Protein AF-A0A7S3RE98-F1 (afdb_monomer_lite)

Foldseek 3Di:
DWDAQPQPRDTHPDPDPVSSVVCLVPPPSNVVVVPCDLVVVLVVLVVVLVVLVVVLVVCVVPPDDPVSNVVSVVVNVVSVVVSVVSVVVVVVVVVVVVVVVVLVPDPVNVVVVVVVVVCVVVVPVPPDDPVVVVVVVPPDDDPPVVVVVVVVVVVVVVVVVVVVVVVVVVVVVVVVVVVVVVVVVVVVVD

Sequence (190 aa):
MAAVCDICGKVLRSASAEAMAAHKRESQSCTRVKTKGASGEVARLEEKLRAVIEAGRRLAAHGGAYDVVEANTKERGEVEAALKAARSSTKAEKARVKELAQQSMSAAGWTSALLQGEENRFAKADEGAVESQLAAATVGLVSSAAFREKREELEAAAGAKREREAEEAAEAAAAQQARKRAKKREREKQ

Organism: Emiliania huxleyi (NCBI:txid2903)

Secondary structure (DSSP, 8-state):
-PEEPTTT-PEES---HHHHHHHHHH-HHHHHHHS--HHHHHHHHHHHHHHHHHHHHHHHHHT--HHHHHHHHHHHHHHHHHHHHHHHHHHHHHHHHHHHHHHHH-HHHHHHHHHHHHHHHHTTS-TT-HHHHHHHH-SS---HHHHHHHHHHHHHHHHHHHHHHHHHHHHHHHHHHHHHHHHHHHHTT-

Radius of gyration: 38.51 Å; chains: 1; bounding box: 76×62×113 Å

Structure (mmCIF, N/CA/C/O backbone):
data_AF-A0A7S3RE98-F1
#
_entry.id   AF-A0A7S3RE98-F1
#
loop_
_atom_site.group_PDB
_atom_site.id
_atom_site.type_symbol
_atom_site.label_atom_id
_atom_site.label_alt_id
_atom_site.label_comp_id
_atom_site.label_asym_id
_atom_site.label_entity_id
_atom_site.label_seq_id
_atom_site.pdbx_PDB_ins_code
_atom_site.Cartn_x
_atom_site.Cartn_y
_atom_site.Cartn_z
_atom_site.occupancy
_atom_site.B_iso_or_equiv
_atom_site.auth_seq_id
_atom_site.auth_comp_id
_atom_site.auth_asym_id
_atom_site.auth_atom_id
_atom_site.pdbx_PDB_model_num
ATOM 1 N N . MET A 1 1 ? -2.542 -39.569 1.001 1.00 60.12 1 MET A N 1
ATOM 2 C CA . MET A 1 1 ? -1.641 -38.594 1.659 1.00 60.12 1 MET A CA 1
ATOM 3 C C . MET A 1 1 ? -2.295 -37.224 1.579 1.00 60.12 1 MET A C 1
ATOM 5 O O . MET A 1 1 ? -2.893 -36.945 0.550 1.00 60.12 1 MET A O 1
ATOM 9 N N . ALA A 1 2 ? -2.269 -36.425 2.646 1.00 68.88 2 ALA A N 1
ATOM 10 C CA . ALA A 1 2 ? -2.790 -35.056 2.626 1.00 68.88 2 ALA A CA 1
ATOM 11 C C . ALA A 1 2 ? -1.724 -34.108 2.053 1.00 68.88 2 ALA A C 1
ATOM 13 O O . ALA A 1 2 ? -0.541 -34.286 2.340 1.00 68.88 2 ALA A O 1
ATOM 14 N N . ALA A 1 3 ? -2.124 -33.132 1.235 1.00 81.50 3 ALA A N 1
ATOM 15 C CA . ALA A 1 3 ? -1.205 -32.141 0.671 1.00 81.50 3 ALA A CA 1
ATOM 16 C C . ALA A 1 3 ? -1.304 -30.829 1.448 1.00 81.50 3 ALA A C 1
ATOM 18 O O . ALA A 1 3 ? -2.402 -30.374 1.762 1.00 81.50 3 ALA A O 1
ATOM 19 N N . VAL A 1 4 ? -0.167 -30.206 1.745 1.00 85.12 4 VAL A N 1
ATOM 20 C CA . VAL A 1 4 ? -0.119 -28.900 2.412 1.00 85.12 4 VAL A CA 1
ATOM 21 C C . VAL A 1 4 ? 0.107 -27.824 1.361 1.00 85.12 4 VAL A C 1
ATOM 23 O O . VAL A 1 4 ? 1.016 -27.935 0.540 1.00 85.12 4 VAL A O 1
ATOM 26 N N . CYS A 1 5 ? -0.723 -26.783 1.370 1.00 83.00 5 CYS A N 1
ATOM 27 C CA . CYS A 1 5 ? -0.500 -25.623 0.522 1.00 83.00 5 CYS A CA 1
ATOM 28 C C . CYS A 1 5 ? 0.750 -24.865 0.991 1.00 83.00 5 CYS A C 1
ATOM 30 O O . CYS A 1 5 ? 0.795 -24.354 2.104 1.00 83.00 5 CYS A O 1
ATOM 32 N N . ASP A 1 6 ? 1.725 -24.732 0.103 1.00 80.38 6 ASP A N 1
ATOM 33 C CA . ASP A 1 6 ? 2.954 -23.943 0.246 1.00 80.38 6 ASP A CA 1
ATOM 34 C C . ASP A 1 6 ? 2.715 -22.438 0.458 1.00 80.38 6 ASP A C 1
ATOM 36 O O . ASP A 1 6 ? 3.566 -21.752 1.013 1.00 80.38 6 ASP A O 1
ATOM 40 N N . ILE A 1 7 ? 1.562 -21.917 0.025 1.00 75.12 7 ILE A N 1
ATOM 41 C CA . ILE A 1 7 ? 1.254 -20.481 0.092 1.00 75.12 7 ILE A CA 1
ATOM 42 C C . ILE A 1 7 ? 0.604 -20.094 1.425 1.00 75.12 7 ILE A C 1
ATOM 44 O O . ILE A 1 7 ? 0.941 -19.060 1.992 1.00 75.12 7 ILE A O 1
ATOM 48 N N . CYS A 1 8 ? -0.356 -20.883 1.915 1.00 80.81 8 CYS A N 1
ATOM 49 C CA . CYS A 1 8 ? -1.124 -20.534 3.119 1.00 80.81 8 CYS A CA 1
ATOM 50 C C . CYS A 1 8 ? -1.053 -21.575 4.245 1.00 80.81 8 CYS A C 1
ATOM 52 O O . CYS A 1 8 ? -1.740 -21.422 5.252 1.00 80.81 8 CYS A O 1
ATOM 54 N N . GLY A 1 9 ? -0.280 -22.650 4.079 1.00 81.81 9 GLY A N 1
ATOM 55 C CA . GLY A 1 9 ? -0.133 -23.718 5.073 1.00 81.81 9 GLY A CA 1
ATOM 56 C C . GLY A 1 9 ? -1.370 -24.605 5.255 1.00 81.81 9 GLY A C 1
ATOM 57 O O . GLY A 1 9 ? -1.364 -25.489 6.109 1.00 81.81 9 GLY A O 1
ATOM 58 N N . LYS A 1 10 ? -2.446 -24.402 4.480 1.00 84.69 10 LYS A N 1
ATOM 59 C CA . LYS A 1 10 ? -3.686 -25.175 4.630 1.00 84.69 10 LYS A CA 1
ATOM 60 C C . LYS A 1 10 ? -3.486 -26.622 4.183 1.00 84.69 10 LYS A C 1
ATOM 62 O O . LYS A 1 10 ? -3.049 -26.876 3.061 1.00 84.69 10 LYS A O 1
ATOM 67 N N . VAL A 1 11 ? -3.864 -27.561 5.047 1.00 86.06 11 VAL A N 1
ATOM 68 C CA . VAL A 1 11 ? -3.882 -28.995 4.736 1.00 86.06 11 VAL A CA 1
ATOM 69 C C . VAL A 1 11 ? -5.141 -29.319 3.933 1.00 86.06 11 VAL A C 1
ATOM 71 O O . VAL A 1 11 ? -6.266 -29.132 4.401 1.00 86.06 11 VAL A O 1
ATOM 74 N N . LEU A 1 12 ? -4.953 -29.787 2.704 1.00 83.88 12 LEU A N 1
ATOM 75 C CA . LEU A 1 12 ? -6.015 -30.210 1.803 1.00 83.88 12 LEU A CA 1
ATOM 76 C C . LEU A 1 12 ? -6.320 -31.693 2.016 1.00 83.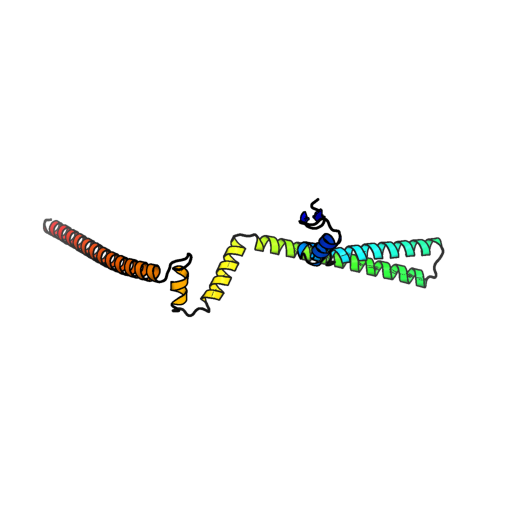88 12 LEU A C 1
ATOM 78 O O . LEU A 1 12 ? -5.418 -32.529 2.108 1.00 83.88 12 LEU A O 1
ATOM 82 N N . ARG A 1 13 ? -7.619 -32.017 2.072 1.00 80.88 13 ARG A N 1
ATOM 83 C CA . ARG A 1 13 ? -8.108 -33.395 2.247 1.00 80.88 13 ARG A CA 1
ATOM 84 C C . ARG A 1 13 ? -7.741 -34.296 1.064 1.00 80.88 13 ARG A C 1
ATOM 86 O O . ARG A 1 13 ? -7.560 -35.493 1.254 1.00 80.88 13 ARG A O 1
ATOM 93 N N . SER A 1 14 ? -7.601 -33.728 -0.133 1.00 79.75 14 SER A N 1
ATOM 94 C CA . SER A 1 14 ? -7.099 -34.409 -1.324 1.00 79.75 14 SER A CA 1
ATOM 95 C C . SER A 1 14 ? -5.717 -33.876 -1.711 1.00 79.75 14 SER A C 1
ATOM 97 O O . SER A 1 14 ? -5.473 -32.671 -1.702 1.00 79.75 14 SER A O 1
ATOM 99 N N . ALA A 1 15 ? -4.811 -34.783 -2.079 1.00 77.81 15 ALA A N 1
ATOM 100 C CA . ALA A 1 15 ? -3.493 -34.444 -2.622 1.00 77.81 15 ALA A CA 1
ATOM 101 C C . ALA A 1 15 ? -3.462 -34.365 -4.156 1.00 77.81 15 ALA A C 1
ATOM 103 O O . ALA A 1 15 ? -2.385 -34.381 -4.749 1.00 77.81 15 ALA A O 1
ATOM 104 N N . SER A 1 16 ? -4.620 -34.292 -4.821 1.00 83.69 16 SER A N 1
ATOM 105 C CA . SER A 1 16 ? -4.637 -34.113 -6.271 1.00 83.69 16 SER A CA 1
ATOM 106 C C . SER A 1 16 ? -4.113 -32.723 -6.645 1.00 83.69 16 SER A C 1
ATOM 108 O O . SER A 1 16 ? -4.422 -31.717 -5.998 1.00 83.69 16 SER A O 1
ATOM 110 N N . ALA A 1 17 ? -3.327 -32.660 -7.722 1.00 80.69 17 ALA A N 1
ATOM 111 C CA . ALA A 1 17 ? -2.810 -31.402 -8.260 1.00 80.69 17 ALA A CA 1
ATOM 112 C C . ALA A 1 17 ? -3.947 -30.418 -8.591 1.00 80.69 17 ALA A C 1
ATOM 114 O O . ALA A 1 17 ? -3.815 -29.211 -8.394 1.00 80.69 17 ALA A O 1
ATOM 115 N N . GLU A 1 18 ? -5.092 -30.944 -9.022 1.00 84.25 18 GLU A N 1
ATOM 116 C CA . GLU A 1 18 ? -6.286 -30.172 -9.350 1.00 84.25 18 GLU A CA 1
ATOM 117 C C . GLU A 1 18 ? -6.943 -29.535 -8.117 1.00 84.25 18 GLU A C 1
ATOM 119 O O . GLU A 1 18 ? -7.311 -28.362 -8.163 1.00 84.25 18 GLU A O 1
ATOM 124 N N . ALA A 1 19 ? -6.991 -30.237 -6.980 1.00 83.44 19 ALA A N 1
ATOM 125 C CA . ALA A 1 19 ? -7.491 -29.674 -5.726 1.00 83.44 19 ALA A CA 1
ATOM 126 C C . ALA A 1 19 ? -6.556 -28.592 -5.161 1.00 83.44 19 ALA A C 1
ATOM 128 O O . ALA A 1 19 ? -7.021 -27.564 -4.666 1.00 83.44 19 ALA A O 1
ATOM 129 N N . MET A 1 20 ? -5.238 -28.777 -5.298 1.00 83.62 20 MET A N 1
ATOM 130 C CA . MET A 1 20 ? -4.240 -27.741 -4.999 1.00 83.62 20 MET A CA 1
ATOM 131 C C . MET A 1 20 ? -4.419 -26.513 -5.903 1.00 83.62 20 MET A C 1
ATOM 133 O O . MET A 1 20 ? -4.374 -25.376 -5.429 1.00 83.62 20 MET A O 1
ATOM 137 N N . ALA A 1 21 ? -4.661 -26.722 -7.198 1.00 80.44 21 ALA A N 1
ATOM 138 C CA . ALA A 1 21 ? -4.880 -25.645 -8.156 1.00 80.44 21 ALA A CA 1
ATOM 139 C C . ALA A 1 21 ? -6.188 -24.881 -7.893 1.00 80.44 21 ALA A C 1
ATOM 141 O O . ALA A 1 21 ? -6.176 -23.649 -7.921 1.00 80.44 21 ALA A O 1
ATOM 142 N N . ALA A 1 22 ? -7.287 -25.581 -7.599 1.00 84.00 22 ALA A N 1
ATOM 143 C CA . ALA A 1 22 ? -8.566 -24.978 -7.220 1.00 84.00 22 ALA A CA 1
ATOM 144 C C . ALA A 1 22 ? -8.427 -24.159 -5.930 1.00 84.00 22 ALA A C 1
ATOM 146 O O . ALA A 1 22 ? -8.728 -22.966 -5.917 1.00 84.00 22 ALA A O 1
ATOM 147 N N . HIS A 1 23 ? -7.811 -24.736 -4.895 1.00 85.38 23 HIS A N 1
ATOM 148 C CA . HIS A 1 23 ? -7.532 -24.030 -3.647 1.00 85.38 23 HIS A CA 1
ATOM 149 C C . HIS A 1 23 ? -6.714 -22.746 -3.860 1.00 85.38 23 HIS A C 1
ATOM 151 O O . HIS A 1 23 ? -7.071 -21.693 -3.329 1.00 85.38 23 HIS A O 1
ATOM 157 N N . LYS A 1 24 ? -5.654 -22.796 -4.681 1.00 80.56 24 LYS A N 1
ATOM 158 C CA . LYS A 1 24 ? -4.838 -21.615 -5.012 1.00 80.56 24 LYS A CA 1
ATOM 159 C C . LYS A 1 24 ? -5.608 -20.542 -5.799 1.00 80.56 24 LYS A C 1
ATOM 161 O O . LYS A 1 24 ? -5.195 -19.383 -5.771 1.00 80.56 24 LYS A O 1
ATOM 166 N N . ARG A 1 25 ? -6.677 -20.905 -6.519 1.00 78.81 25 ARG A N 1
ATOM 167 C CA . ARG A 1 25 ? -7.536 -19.974 -7.280 1.00 78.81 25 ARG A CA 1
ATOM 168 C C . ARG A 1 25 ? -8.689 -19.398 -6.466 1.00 78.81 25 ARG A C 1
ATOM 170 O O . ARG A 1 25 ? -9.109 -18.288 -6.754 1.00 78.81 25 ARG A O 1
ATOM 177 N N . GLU A 1 26 ? -9.201 -20.137 -5.494 1.00 80.44 26 GLU A N 1
ATOM 178 C CA . GLU A 1 26 ? -10.423 -19.771 -4.766 1.00 80.44 26 GLU A CA 1
ATOM 179 C C . GLU A 1 26 ? -10.124 -19.177 -3.386 1.00 80.44 26 GLU A C 1
ATOM 181 O O . GLU A 1 26 ? -10.874 -18.345 -2.878 1.00 80.44 26 GLU A O 1
ATOM 186 N N . SER A 1 27 ? -9.006 -19.565 -2.768 1.00 79.94 27 SER A N 1
ATOM 187 C CA . SER A 1 27 ? -8.635 -19.060 -1.449 1.00 79.94 27 SER A CA 1
ATOM 188 C C . SER A 1 27 ? -8.140 -17.622 -1.538 1.00 79.94 27 SER A C 1
ATOM 190 O O . SER A 1 27 ? -7.085 -17.376 -2.119 1.00 79.94 27 SER A O 1
ATOM 192 N N . GLN A 1 28 ? -8.833 -16.687 -0.883 1.00 68.12 28 GLN A N 1
ATOM 193 C CA . GLN A 1 28 ? -8.422 -15.278 -0.796 1.00 68.12 28 GLN A CA 1
ATOM 194 C C . GLN A 1 28 ? -6.980 -15.101 -0.292 1.00 68.12 28 GLN A C 1
ATOM 196 O O . GLN A 1 28 ? -6.250 -14.238 -0.773 1.00 68.12 28 GLN A O 1
ATOM 201 N N . SER A 1 29 ? -6.531 -15.950 0.637 1.00 69.31 29 SER A N 1
ATOM 202 C CA . SER A 1 29 ? -5.154 -15.926 1.147 1.00 69.31 29 SER A CA 1
ATOM 203 C C . SER A 1 29 ? -4.114 -16.358 0.106 1.00 69.31 29 SER A C 1
ATOM 205 O O . SER A 1 29 ? -2.978 -15.898 0.156 1.00 69.31 29 SER A O 1
ATOM 207 N N . CYS A 1 30 ? -4.491 -17.202 -0.859 1.00 71.81 30 CYS A N 1
ATOM 208 C CA . CYS A 1 30 ? -3.602 -17.677 -1.922 1.00 71.81 30 CYS A CA 1
ATOM 209 C C . CYS A 1 30 ? -3.712 -16.841 -3.202 1.00 71.81 30 CYS A C 1
ATOM 211 O O . CYS A 1 30 ? -2.724 -16.680 -3.919 1.00 71.81 30 CYS A O 1
ATOM 213 N N . THR A 1 31 ? -4.884 -16.270 -3.482 1.00 62.00 31 THR A N 1
ATOM 214 C CA . THR A 1 31 ? -5.105 -15.379 -4.626 1.00 62.00 31 THR A CA 1
ATOM 215 C C . THR A 1 31 ? -4.477 -14.010 -4.413 1.00 62.00 31 THR A C 1
ATOM 217 O O . THR A 1 31 ? -3.935 -13.449 -5.364 1.00 62.00 31 THR A O 1
ATOM 220 N N . ARG A 1 32 ? -4.449 -13.494 -3.176 1.00 51.91 32 ARG A N 1
ATOM 221 C CA . ARG A 1 32 ? -3.826 -12.196 -2.854 1.00 51.91 32 ARG A CA 1
ATOM 222 C C . ARG A 1 32 ? -2.299 -12.204 -2.999 1.00 51.91 32 ARG A C 1
ATOM 224 O O . ARG A 1 32 ? -1.702 -11.171 -3.269 1.00 51.91 32 ARG A O 1
ATOM 231 N N . VAL A 1 33 ? -1.666 -13.378 -2.924 1.00 51.25 33 VAL A N 1
ATOM 232 C CA . VAL A 1 33 ? -0.244 -13.552 -3.287 1.00 51.25 33 VAL A CA 1
ATOM 233 C C . VAL A 1 33 ? -0.043 -13.476 -4.811 1.00 51.25 33 VAL A C 1
ATOM 235 O O . VAL A 1 33 ? 1.023 -13.088 -5.282 1.00 51.25 33 VAL A O 1
ATOM 238 N N . LYS A 1 34 ? -1.084 -13.777 -5.602 1.00 46.06 34 LYS A N 1
ATOM 239 C CA . LYS A 1 34 ? -1.103 -13.632 -7.068 1.00 46.06 34 LYS A CA 1
ATOM 240 C C . LYS A 1 34 ? -1.493 -12.233 -7.548 1.00 46.06 34 LYS A C 1
ATOM 242 O O . LYS A 1 34 ? -1.133 -11.874 -8.671 1.00 46.06 34 LYS A O 1
ATOM 247 N N . THR A 1 35 ? -2.183 -11.429 -6.736 1.00 46.38 35 THR A N 1
ATOM 248 C CA . THR A 1 35 ? -2.339 -10.000 -7.023 1.00 46.38 35 THR A CA 1
ATOM 249 C C . THR A 1 35 ? -0.990 -9.336 -6.796 1.00 46.38 35 THR A C 1
ATOM 251 O O . THR A 1 35 ? -0.615 -9.029 -5.668 1.00 46.38 35 THR A O 1
ATOM 254 N N . LYS A 1 36 ? -0.238 -9.184 -7.887 1.00 48.97 36 LYS A N 1
ATOM 255 C CA . LYS A 1 36 ? 0.965 -8.359 -8.011 1.00 48.97 36 LYS A CA 1
ATOM 256 C C . LYS A 1 36 ? 0.673 -6.946 -7.485 1.00 48.97 36 LYS A C 1
ATOM 258 O O . LYS A 1 36 ? 0.320 -6.069 -8.261 1.00 48.97 36 LYS A O 1
ATOM 263 N N . GLY A 1 37 ? 0.758 -6.737 -6.174 1.00 54.78 37 GLY A N 1
ATOM 264 C CA . GLY A 1 37 ? 0.770 -5.403 -5.578 1.00 54.78 37 GLY A CA 1
ATOM 265 C C . GLY A 1 37 ? 2.070 -4.675 -5.920 1.00 54.78 37 GLY A C 1
ATOM 266 O O . GLY A 1 37 ? 2.909 -5.211 -6.647 1.00 54.78 37 GLY A O 1
ATOM 267 N N . ALA A 1 38 ? 2.271 -3.488 -5.345 1.00 55.22 38 ALA A N 1
ATOM 268 C CA . ALA A 1 38 ? 3.436 -2.624 -5.568 1.00 55.22 38 ALA A CA 1
ATOM 269 C C . ALA A 1 38 ? 4.807 -3.345 -5.456 1.00 55.22 38 ALA A C 1
ATOM 271 O O . ALA A 1 38 ? 5.778 -2.965 -6.106 1.00 55.22 38 ALA A O 1
ATOM 272 N N . SER A 1 39 ? 4.890 -4.467 -4.725 1.00 63.78 39 SER A N 1
ATOM 273 C CA . SER A 1 39 ? 6.075 -5.343 -4.697 1.00 63.78 39 SER A CA 1
ATOM 274 C C . SER A 1 39 ? 6.397 -6.019 -6.039 1.00 63.78 39 SER A C 1
ATOM 276 O O . SER A 1 39 ? 7.567 -6.160 -6.389 1.00 63.78 39 SER A O 1
ATOM 278 N N . GLY A 1 40 ? 5.384 -6.422 -6.808 1.00 76.62 40 GLY A N 1
ATOM 279 C CA . GLY A 1 40 ? 5.547 -6.992 -8.145 1.00 76.62 40 GLY A CA 1
ATOM 280 C C . GLY A 1 40 ? 5.916 -5.942 -9.192 1.00 76.62 40 GLY A C 1
ATOM 281 O O . GLY A 1 40 ? 6.585 -6.265 -10.170 1.00 76.62 40 GLY A O 1
ATOM 282 N N . GLU A 1 41 ? 5.513 -4.689 -8.986 1.00 82.56 41 GLU A N 1
ATOM 283 C CA . GLU A 1 41 ? 5.912 -3.561 -9.829 1.00 82.56 41 GLU A CA 1
ATOM 284 C C . GLU A 1 41 ? 7.384 -3.193 -9.618 1.00 82.56 41 GLU A C 1
ATOM 286 O O . GLU A 1 41 ? 8.127 -3.094 -10.592 1.00 82.56 41 GLU A O 1
ATOM 291 N N . VAL A 1 42 ? 7.843 -3.108 -8.364 1.00 86.62 42 VAL A N 1
ATOM 292 C CA . VAL A 1 42 ? 9.268 -2.892 -8.055 1.00 86.62 42 VAL A CA 1
ATOM 293 C C . VAL A 1 42 ? 10.137 -3.997 -8.662 1.00 86.62 42 VAL A C 1
ATOM 295 O O . VAL A 1 42 ? 11.125 -3.687 -9.321 1.00 86.62 42 VAL A O 1
ATOM 298 N N . ALA A 1 43 ? 9.747 -5.269 -8.522 1.00 85.88 43 ALA A N 1
ATOM 299 C CA . ALA A 1 43 ? 10.493 -6.388 -9.105 1.00 85.88 43 ALA A CA 1
ATOM 300 C C . ALA A 1 43 ? 10.575 -6.313 -10.643 1.00 85.88 43 ALA A C 1
ATOM 302 O O . ALA A 1 43 ? 11.635 -6.544 -11.222 1.00 85.88 43 ALA A O 1
ATOM 303 N N . ARG A 1 44 ? 9.477 -5.929 -11.310 1.00 88.75 44 ARG A N 1
ATOM 304 C CA . ARG A 1 44 ? 9.448 -5.713 -12.767 1.00 88.75 44 ARG A CA 1
ATOM 305 C C . ARG A 1 44 ? 10.345 -4.557 -13.201 1.00 88.75 44 ARG A C 1
ATOM 307 O O . ARG A 1 44 ? 11.043 -4.676 -14.203 1.00 88.75 44 ARG A O 1
ATOM 314 N N . LEU A 1 45 ? 10.333 -3.447 -12.465 1.00 92.25 45 LEU A N 1
ATOM 315 C CA . LEU A 1 45 ? 11.184 -2.291 -12.759 1.00 92.25 45 LEU A CA 1
ATOM 316 C C . LEU A 1 45 ? 12.666 -2.608 -12.518 1.00 92.25 45 LEU A C 1
ATOM 318 O O . LEU A 1 45 ? 13.512 -2.164 -13.286 1.00 92.25 45 LEU A O 1
ATOM 322 N N . GLU A 1 46 ? 12.989 -3.416 -11.508 1.00 92.06 46 GLU A N 1
ATOM 323 C CA . GLU A 1 46 ? 14.353 -3.905 -11.262 1.00 92.06 46 GLU A CA 1
ATOM 324 C C . GLU A 1 46 ? 14.861 -4.832 -12.371 1.00 92.06 46 GLU A C 1
ATOM 326 O O . GLU A 1 46 ? 16.039 -4.780 -12.734 1.00 92.06 46 GLU A O 1
ATOM 331 N N . GLU A 1 47 ? 13.990 -5.684 -12.910 1.00 93.06 47 GLU A N 1
ATOM 332 C CA . GLU A 1 47 ? 14.300 -6.524 -14.068 1.00 93.06 47 GLU A CA 1
ATOM 333 C C . GLU A 1 47 ? 14.487 -5.674 -15.331 1.00 93.06 47 GLU A C 1
ATOM 335 O O . GLU A 1 47 ? 15.489 -5.826 -16.033 1.00 93.06 47 GLU A O 1
ATOM 340 N N . LYS A 1 48 ? 13.595 -4.701 -15.565 1.00 92.81 48 LYS A N 1
ATOM 341 C CA . LYS A 1 48 ? 13.713 -3.755 -16.682 1.00 92.81 48 LYS A CA 1
ATOM 342 C C . LYS A 1 48 ? 15.010 -2.946 -16.598 1.00 92.81 48 LYS A C 1
ATOM 344 O O . LYS A 1 48 ? 15.716 -2.828 -17.594 1.00 92.81 48 LYS A O 1
ATOM 349 N N . LEU A 1 49 ? 15.374 -2.449 -15.415 1.00 95.25 49 LEU A N 1
ATOM 350 C CA . LEU A 1 49 ? 16.620 -1.706 -15.215 1.00 95.25 49 LEU A CA 1
ATOM 351 C C . LEU A 1 49 ? 17.849 -2.567 -15.532 1.00 95.25 49 LEU A C 1
ATOM 353 O O . LEU A 1 49 ? 18.774 -2.098 -16.193 1.00 95.25 49 LEU A O 1
ATOM 357 N N . ARG A 1 50 ? 17.852 -3.836 -15.102 1.00 94.06 50 ARG A N 1
ATOM 358 C CA . ARG A 1 50 ? 18.923 -4.784 -15.443 1.00 94.06 50 ARG A CA 1
ATOM 359 C C . ARG A 1 50 ? 19.052 -4.973 -16.953 1.00 94.06 50 ARG A C 1
ATOM 361 O O . ARG A 1 50 ? 20.167 -4.885 -17.462 1.00 94.06 50 ARG A O 1
ATOM 368 N N . ALA A 1 51 ? 17.936 -5.161 -17.655 1.00 94.06 51 ALA A N 1
ATOM 369 C CA . ALA A 1 51 ? 17.930 -5.309 -19.109 1.00 94.06 51 ALA A CA 1
ATOM 370 C C . ALA A 1 51 ? 18.466 -4.055 -19.826 1.00 94.06 51 ALA A C 1
ATOM 372 O O . ALA A 1 51 ? 19.291 -4.171 -20.731 1.00 94.06 51 ALA A O 1
ATOM 373 N N . VAL A 1 52 ? 18.070 -2.855 -19.383 1.00 94.56 52 VAL A N 1
ATOM 374 C CA . VAL A 1 52 ? 18.545 -1.581 -19.955 1.00 94.56 52 VAL A CA 1
ATOM 375 C C . VAL A 1 52 ? 20.048 -1.392 -19.726 1.00 94.56 52 VAL A C 1
ATOM 377 O O . VAL A 1 52 ? 20.760 -0.993 -20.650 1.00 94.56 52 VAL A O 1
ATOM 380 N N . ILE A 1 53 ? 20.557 -1.728 -18.534 1.00 93.56 53 ILE A N 1
ATOM 381 C CA . ILE A 1 53 ? 21.997 -1.687 -18.226 1.00 93.56 53 ILE A CA 1
ATOM 382 C C . ILE A 1 53 ? 22.771 -2.678 -19.100 1.00 93.56 53 ILE A C 1
ATOM 384 O O . ILE A 1 53 ? 23.851 -2.353 -19.593 1.00 93.56 53 ILE A O 1
ATOM 388 N N . GLU A 1 54 ? 22.245 -3.886 -19.295 1.00 94.94 54 GLU A N 1
ATOM 389 C CA . GLU A 1 54 ? 22.890 -4.894 -20.133 1.00 94.94 54 GLU A CA 1
ATOM 390 C C . GLU A 1 54 ? 22.919 -4.469 -21.608 1.00 94.94 54 GLU A C 1
ATOM 392 O O . GLU A 1 54 ? 23.960 -4.585 -22.257 1.00 94.94 54 GLU A O 1
ATOM 397 N N . ALA A 1 55 ? 21.826 -3.890 -22.114 1.00 91.44 55 ALA A N 1
ATOM 398 C CA . ALA A 1 55 ? 21.781 -3.291 -23.444 1.00 91.44 55 ALA A CA 1
ATOM 399 C C . ALA A 1 55 ? 22.816 -2.162 -23.591 1.00 91.44 55 ALA A C 1
ATOM 401 O O . ALA A 1 55 ? 23.578 -2.157 -24.556 1.00 91.44 55 ALA A O 1
ATOM 402 N N . GLY A 1 56 ? 22.932 -1.275 -22.597 1.00 91.56 56 GLY A N 1
ATOM 403 C CA . GLY A 1 56 ? 23.947 -0.218 -22.572 1.00 91.56 56 GLY A CA 1
ATOM 404 C C . GLY A 1 56 ? 25.382 -0.755 -22.589 1.00 91.56 56 GLY A C 1
ATOM 405 O O . GLY A 1 56 ? 26.229 -0.241 -23.319 1.00 91.56 56 GLY A O 1
ATOM 406 N N . ARG A 1 57 ? 25.661 -1.844 -21.857 1.00 92.44 57 ARG A N 1
ATOM 407 C CA . ARG A 1 57 ? 26.973 -2.521 -21.901 1.00 92.44 57 ARG A CA 1
ATOM 408 C C . ARG A 1 57 ? 27.283 -3.086 -23.284 1.00 92.44 57 ARG A C 1
ATOM 410 O O . ARG A 1 57 ? 28.410 -2.945 -23.747 1.00 92.44 57 ARG A O 1
ATOM 417 N N . ARG A 1 58 ? 26.300 -3.699 -23.952 1.00 91.50 58 ARG A N 1
ATOM 418 C CA . ARG A 1 58 ? 26.472 -4.213 -25.322 1.00 91.50 58 ARG A CA 1
ATOM 419 C C . ARG A 1 58 ? 26.736 -3.079 -26.314 1.00 91.50 58 ARG A C 1
ATOM 421 O O . ARG A 1 58 ? 27.631 -3.207 -27.143 1.00 91.50 58 ARG A O 1
ATOM 428 N N . LEU A 1 59 ? 26.020 -1.959 -26.190 1.00 90.81 59 LEU A N 1
ATOM 429 C CA . LEU A 1 59 ? 26.239 -0.769 -27.021 1.00 90.81 59 LEU A CA 1
ATOM 430 C C . LEU A 1 59 ? 27.642 -0.175 -26.822 1.00 90.81 59 LEU A C 1
ATOM 432 O O . LEU A 1 59 ? 28.277 0.220 -27.797 1.00 90.81 59 LEU A O 1
ATOM 436 N N . ALA A 1 60 ? 28.148 -0.162 -25.586 1.00 86.81 60 ALA A N 1
ATOM 437 C CA . ALA A 1 60 ? 29.504 0.295 -25.282 1.00 86.81 60 ALA A CA 1
ATOM 438 C C . ALA A 1 60 ? 30.592 -0.656 -25.817 1.00 86.81 60 ALA A C 1
ATOM 440 O O . ALA A 1 60 ? 31.650 -0.196 -26.236 1.00 86.81 60 ALA A O 1
ATOM 441 N N . ALA A 1 61 ? 30.342 -1.970 -25.815 1.00 88.25 61 ALA A N 1
ATOM 442 C CA . ALA A 1 61 ? 31.306 -2.976 -26.264 1.00 88.25 61 ALA A CA 1
ATOM 443 C C . ALA A 1 61 ? 31.386 -3.119 -27.794 1.00 88.25 61 ALA A C 1
ATOM 445 O O . ALA A 1 61 ? 32.457 -3.410 -28.322 1.00 88.25 61 ALA A O 1
ATOM 446 N N . HIS A 1 62 ? 30.268 -2.939 -28.504 1.00 85.94 62 HIS A N 1
ATOM 447 C CA . HIS A 1 62 ? 30.179 -3.193 -29.948 1.00 85.94 62 HIS A CA 1
ATOM 448 C C . HIS A 1 62 ? 30.061 -1.927 -30.807 1.00 85.94 62 HIS A C 1
ATOM 450 O O . HIS A 1 62 ? 30.067 -2.036 -32.028 1.00 85.94 62 HIS A O 1
ATOM 456 N N . GLY A 1 63 ? 29.980 -0.743 -30.188 1.00 77.88 63 GLY A N 1
ATOM 457 C CA . GLY A 1 63 ? 29.826 0.529 -30.892 1.00 77.88 63 GLY A CA 1
ATOM 458 C C . GLY A 1 63 ? 28.407 0.710 -31.435 1.00 77.88 63 GLY A C 1
ATOM 459 O O . GLY A 1 63 ? 28.096 0.314 -32.553 1.00 77.88 63 GLY A O 1
ATOM 460 N N . GLY A 1 64 ? 27.530 1.314 -30.632 1.00 81.12 64 GLY A N 1
ATOM 461 C CA . GLY A 1 64 ? 26.200 1.744 -31.071 1.00 81.12 64 GLY A CA 1
ATOM 462 C C . GLY A 1 64 ? 26.218 3.113 -31.757 1.00 81.12 64 GLY A C 1
ATOM 463 O O . GLY A 1 64 ? 27.056 3.957 -31.447 1.00 81.12 64 GLY A O 1
ATOM 464 N N . ALA A 1 65 ? 25.255 3.358 -32.651 1.00 87.06 65 ALA A N 1
ATOM 465 C CA . ALA A 1 65 ? 24.986 4.708 -33.146 1.00 87.06 65 ALA A CA 1
ATOM 466 C C . ALA A 1 65 ? 24.636 5.645 -31.975 1.00 87.06 65 ALA A C 1
ATOM 468 O O . ALA A 1 65 ? 23.987 5.217 -31.015 1.00 87.06 65 ALA A O 1
ATOM 469 N N . TYR A 1 66 ? 25.052 6.912 -32.064 1.00 87.62 66 TYR A N 1
ATOM 470 C CA . TYR A 1 66 ? 24.886 7.904 -30.994 1.00 87.62 66 TYR A CA 1
ATOM 471 C C . TYR A 1 66 ? 23.440 7.974 -30.482 1.00 87.62 66 TYR A C 1
ATOM 473 O O . TYR A 1 66 ? 23.215 7.856 -29.280 1.00 87.62 66 TYR A O 1
ATOM 481 N N . ASP A 1 67 ? 22.464 8.022 -31.390 1.00 91.75 67 ASP A N 1
ATOM 482 C CA . ASP A 1 67 ? 21.038 8.109 -31.052 1.00 91.75 67 ASP A CA 1
ATOM 483 C C . ASP A 1 67 ? 20.547 6.906 -30.227 1.00 91.75 67 ASP A C 1
ATOM 485 O O . ASP A 1 67 ? 19.701 7.039 -29.344 1.00 91.75 67 ASP A O 1
ATOM 489 N N . VAL A 1 68 ? 21.109 5.716 -30.467 1.00 89.94 68 VAL A N 1
ATOM 490 C CA . VAL A 1 68 ? 20.757 4.482 -29.745 1.00 89.94 68 VAL A CA 1
ATOM 491 C C . VAL A 1 68 ? 21.358 4.488 -28.337 1.00 89.94 68 VAL A C 1
ATOM 493 O O . VAL A 1 68 ? 20.724 4.037 -27.381 1.00 89.94 68 VAL A O 1
ATOM 496 N N . VAL A 1 69 ? 22.567 5.034 -28.189 1.00 89.06 69 VAL A N 1
ATOM 497 C CA . VAL A 1 69 ? 23.205 5.236 -26.880 1.00 89.06 69 VAL A CA 1
ATOM 498 C C . VAL A 1 69 ? 22.458 6.312 -26.082 1.00 89.06 69 VAL A C 1
ATOM 500 O O . VAL A 1 69 ? 22.193 6.130 -24.891 1.00 89.06 69 VAL A O 1
ATOM 503 N N . GLU A 1 70 ? 22.051 7.405 -26.726 1.00 92.94 70 GLU A N 1
ATOM 504 C CA . GLU A 1 70 ? 21.266 8.468 -26.094 1.00 92.94 70 GLU A CA 1
ATOM 505 C C . GLU A 1 70 ? 19.879 7.961 -25.657 1.00 92.94 70 GLU A C 1
ATOM 507 O O . GLU A 1 70 ? 19.452 8.211 -24.529 1.00 92.94 70 GLU A O 1
ATOM 512 N N . ALA A 1 71 ? 19.204 7.162 -26.488 1.00 92.88 71 ALA A N 1
ATOM 513 C CA . ALA A 1 71 ? 17.936 6.531 -26.128 1.00 92.88 71 ALA A CA 1
ATOM 514 C C . ALA A 1 71 ? 18.079 5.589 -24.920 1.00 92.88 71 ALA A C 1
ATOM 516 O O . ALA A 1 71 ? 17.271 5.648 -23.993 1.00 92.88 71 ALA A O 1
ATOM 517 N N . ASN A 1 72 ? 19.136 4.767 -24.878 1.00 93.19 72 ASN A N 1
ATOM 518 C CA . ASN A 1 72 ? 19.385 3.865 -23.751 1.00 93.19 72 ASN A CA 1
ATOM 519 C C . ASN A 1 72 ? 19.683 4.622 -22.445 1.00 93.19 72 ASN A C 1
ATOM 521 O O . ASN A 1 72 ? 19.217 4.216 -21.380 1.00 93.19 72 ASN A O 1
ATOM 525 N N . THR A 1 73 ? 20.425 5.733 -22.507 1.00 92.12 73 THR A N 1
ATOM 526 C CA . THR A 1 73 ? 20.709 6.548 -21.312 1.00 92.12 73 THR A CA 1
ATOM 527 C C . THR A 1 73 ? 19.458 7.256 -20.789 1.00 92.12 73 THR A C 1
ATOM 529 O O . THR A 1 73 ? 19.243 7.266 -19.573 1.00 92.12 73 THR A O 1
ATOM 532 N N . LYS A 1 74 ? 18.593 7.766 -21.677 1.00 95.00 74 LYS A N 1
ATOM 533 C CA . LYS A 1 74 ? 17.277 8.317 -21.306 1.00 95.00 74 LYS A CA 1
ATOM 534 C C . LYS A 1 74 ? 16.378 7.254 -20.679 1.00 95.00 74 LYS A C 1
ATOM 536 O O . LYS A 1 74 ? 15.906 7.454 -19.561 1.00 95.00 74 LYS A O 1
ATOM 541 N N . GLU A 1 75 ? 16.223 6.098 -21.328 1.00 93.81 75 GLU A N 1
ATOM 542 C CA . GLU A 1 75 ? 15.401 5.001 -20.801 1.00 93.81 75 GLU A CA 1
ATOM 543 C C . GLU A 1 75 ? 15.913 4.529 -19.433 1.00 93.81 75 GLU A C 1
ATOM 545 O O . GLU A 1 75 ? 15.127 4.274 -18.518 1.00 93.81 75 GLU A O 1
ATOM 550 N N . ARG A 1 76 ? 17.235 4.469 -19.245 1.00 94.75 76 ARG A N 1
ATOM 551 C CA . ARG A 1 76 ? 17.822 4.142 -17.944 1.00 94.75 76 ARG A CA 1
ATOM 552 C C . ARG A 1 76 ? 17.399 5.141 -16.868 1.00 94.75 76 ARG A C 1
ATOM 554 O O . ARG A 1 76 ? 16.970 4.715 -15.796 1.00 94.75 76 ARG A O 1
ATOM 561 N N . GLY A 1 77 ? 17.497 6.440 -17.148 1.00 94.25 77 GLY A N 1
ATOM 562 C CA . GLY A 1 77 ? 17.090 7.491 -16.212 1.00 94.25 77 GLY A CA 1
ATOM 563 C C . GLY A 1 77 ? 15.604 7.415 -15.850 1.00 94.25 77 GLY A C 1
ATOM 564 O O . GLY A 1 77 ? 15.245 7.519 -14.675 1.00 94.25 77 GLY A O 1
ATOM 565 N N . GLU A 1 78 ? 14.743 7.157 -16.833 1.00 95.06 78 GLU A N 1
ATOM 566 C CA . GLU A 1 78 ? 13.299 6.995 -16.628 1.00 95.06 78 GLU A CA 1
ATOM 567 C C . GLU A 1 78 ? 12.969 5.779 -15.755 1.00 95.06 78 GLU A C 1
ATOM 569 O O . GLU A 1 78 ? 12.179 5.880 -14.812 1.00 95.06 78 GLU A O 1
ATOM 574 N N . VAL A 1 79 ? 13.602 4.632 -16.022 1.00 94.38 79 VAL A N 1
ATOM 575 C CA . VAL A 1 79 ? 13.381 3.407 -15.241 1.00 94.38 79 VAL A CA 1
ATOM 576 C C . VAL A 1 79 ? 13.913 3.563 -13.813 1.00 94.38 79 VAL A C 1
ATOM 578 O O . VAL A 1 79 ? 13.239 3.146 -12.870 1.00 94.38 79 VAL A O 1
ATOM 581 N N . GLU A 1 80 ? 15.071 4.200 -13.615 1.00 94.50 80 GLU A N 1
ATOM 582 C CA . GLU A 1 80 ? 15.604 4.497 -12.276 1.00 94.50 80 GLU A CA 1
ATOM 583 C C . GLU A 1 80 ? 14.674 5.439 -11.486 1.00 94.50 80 GLU A C 1
ATOM 585 O O . GLU A 1 80 ? 14.400 5.197 -10.303 1.00 94.50 80 GLU A O 1
ATOM 590 N N . ALA A 1 81 ? 14.131 6.476 -12.134 1.00 94.81 81 ALA A N 1
ATOM 591 C CA . ALA A 1 81 ? 13.173 7.396 -11.524 1.00 94.81 81 ALA A CA 1
ATOM 592 C C . ALA A 1 81 ? 11.859 6.691 -11.142 1.00 94.81 81 ALA A C 1
ATOM 594 O O . ALA A 1 81 ? 11.388 6.836 -10.007 1.00 94.81 81 ALA A O 1
ATOM 595 N N . ALA A 1 82 ? 11.310 5.873 -12.044 1.00 91.38 82 ALA A N 1
ATOM 596 C CA . ALA A 1 82 ? 10.107 5.081 -11.795 1.00 91.38 82 ALA A CA 1
ATOM 597 C C . ALA A 1 82 ? 10.308 4.094 -10.635 1.00 91.38 82 ALA A C 1
ATOM 599 O O . ALA A 1 82 ? 9.453 3.968 -9.759 1.00 91.38 82 ALA A O 1
ATOM 600 N N . LEU A 1 83 ? 11.470 3.445 -10.566 1.00 93.00 83 LEU A N 1
ATOM 601 C CA . LEU A 1 83 ? 11.814 2.503 -9.503 1.00 93.00 83 LEU A CA 1
ATOM 602 C C . LEU A 1 83 ? 11.926 3.209 -8.144 1.00 93.00 83 LEU A C 1
ATOM 604 O O . LEU A 1 83 ? 11.429 2.704 -7.132 1.00 93.00 83 LEU A O 1
ATOM 608 N N . LYS A 1 84 ? 12.516 4.409 -8.106 1.00 93.25 84 LYS A N 1
ATOM 609 C CA . LYS A 1 84 ? 12.568 5.239 -6.893 1.00 93.25 84 LYS A CA 1
ATOM 610 C C . LYS A 1 84 ? 11.166 5.631 -6.415 1.00 93.25 84 LYS A C 1
ATOM 612 O O . LYS A 1 84 ? 10.898 5.526 -5.216 1.00 93.25 84 LYS A O 1
ATOM 617 N N . ALA A 1 85 ? 10.282 6.028 -7.330 1.00 90.44 85 ALA A N 1
ATOM 618 C CA . ALA A 1 85 ? 8.891 6.364 -7.023 1.00 90.44 85 ALA A CA 1
ATOM 619 C C . ALA A 1 85 ? 8.085 5.142 -6.542 1.00 90.44 85 ALA A C 1
ATOM 621 O O . ALA A 1 85 ? 7.384 5.218 -5.535 1.00 90.44 85 ALA A O 1
ATOM 622 N N . ALA A 1 86 ? 8.243 3.986 -7.190 1.00 88.25 86 ALA A N 1
ATOM 623 C CA . ALA A 1 86 ? 7.580 2.746 -6.787 1.00 88.25 86 ALA A CA 1
ATOM 624 C C . ALA A 1 86 ? 8.052 2.256 -5.404 1.00 88.25 86 ALA A C 1
ATOM 626 O O . ALA A 1 86 ? 7.265 1.768 -4.589 1.00 88.25 86 ALA A O 1
ATOM 627 N N . ARG A 1 87 ? 9.343 2.417 -5.080 1.00 88.31 87 ARG A N 1
ATOM 628 C CA . ARG A 1 87 ? 9.868 2.088 -3.744 1.00 88.31 87 ARG A CA 1
ATOM 629 C C . ARG A 1 87 ? 9.329 3.027 -2.666 1.00 88.31 87 ARG A C 1
ATOM 631 O O . ARG A 1 87 ? 9.000 2.557 -1.573 1.00 88.31 87 ARG A O 1
ATOM 638 N N . SER A 1 88 ? 9.243 4.330 -2.941 1.00 87.69 88 SER A N 1
ATOM 639 C CA . SER A 1 88 ? 8.712 5.295 -1.971 1.00 87.69 88 SER A CA 1
ATOM 640 C C . SER A 1 88 ? 7.213 5.096 -1.735 1.00 87.69 88 SER A C 1
ATOM 642 O O . SER A 1 88 ? 6.794 5.086 -0.574 1.00 87.69 88 SER A O 1
ATOM 644 N N . SER A 1 89 ? 6.430 4.838 -2.787 1.00 81.19 89 SER A N 1
ATOM 645 C CA . SER A 1 89 ? 4.998 4.536 -2.673 1.00 81.19 89 SER A CA 1
ATOM 646 C C . SER A 1 89 ? 4.759 3.250 -1.881 1.00 81.19 89 SER A C 1
ATOM 648 O O . SER A 1 89 ? 4.002 3.265 -0.912 1.00 81.19 89 SER A O 1
ATOM 650 N N . THR A 1 90 ? 5.498 2.176 -2.183 1.00 82.75 90 THR A N 1
ATOM 651 C CA . THR A 1 90 ? 5.402 0.901 -1.450 1.00 82.75 90 THR A CA 1
ATOM 652 C C . THR A 1 90 ? 5.752 1.075 0.029 1.00 82.75 90 THR A C 1
ATOM 654 O O . THR A 1 90 ? 5.127 0.468 0.900 1.00 82.75 90 THR A O 1
ATOM 657 N N . LYS A 1 91 ? 6.765 1.892 0.348 1.00 84.81 91 LYS A N 1
ATOM 658 C CA . LYS A 1 91 ? 7.145 2.175 1.740 1.00 84.81 91 LYS A CA 1
ATOM 659 C C . LYS A 1 91 ? 6.037 2.934 2.472 1.00 84.81 91 LYS A C 1
ATOM 661 O O . LYS A 1 91 ? 5.721 2.577 3.606 1.00 84.81 91 LYS A O 1
ATOM 666 N N . ALA A 1 92 ? 5.449 3.943 1.831 1.00 81.06 92 ALA A N 1
ATOM 667 C CA . ALA A 1 92 ? 4.339 4.709 2.390 1.00 81.06 92 ALA A CA 1
ATOM 668 C C . ALA A 1 92 ? 3.097 3.832 2.604 1.00 81.06 92 ALA A C 1
ATOM 670 O O . ALA A 1 92 ? 2.478 3.886 3.665 1.00 81.06 92 ALA A O 1
ATOM 671 N N . GLU A 1 93 ? 2.773 2.968 1.644 1.00 76.44 93 GLU A N 1
ATOM 672 C CA . GLU A 1 93 ? 1.660 2.027 1.749 1.00 76.44 93 GLU A CA 1
ATOM 673 C C . GLU A 1 93 ? 1.883 1.022 2.885 1.00 76.44 93 GLU A C 1
ATOM 675 O O . GLU A 1 93 ? 1.005 0.842 3.723 1.00 76.44 93 GLU A O 1
ATOM 680 N N . LYS A 1 94 ? 3.086 0.444 3.005 1.00 82.19 94 LYS A N 1
ATOM 681 C CA . LYS A 1 94 ? 3.433 -0.441 4.132 1.00 82.19 94 LYS A CA 1
ATOM 682 C C . LYS A 1 94 ? 3.320 0.259 5.484 1.00 82.19 94 LYS A C 1
ATOM 684 O O . LYS A 1 94 ? 2.861 -0.360 6.440 1.00 82.19 94 LYS A O 1
ATOM 689 N N . ALA A 1 95 ? 3.735 1.523 5.576 1.00 81.81 95 ALA A N 1
ATOM 690 C CA . ALA A 1 95 ? 3.597 2.307 6.800 1.00 81.81 95 ALA A CA 1
ATOM 691 C C . ALA A 1 95 ? 2.119 2.521 7.159 1.00 81.81 95 ALA A C 1
ATOM 693 O O . ALA A 1 95 ? 1.730 2.222 8.285 1.00 81.81 95 ALA A O 1
ATOM 694 N N . ARG A 1 96 ? 1.287 2.917 6.185 1.00 77.75 96 ARG A N 1
ATOM 695 C CA . ARG A 1 96 ? -0.167 3.067 6.368 1.00 77.75 96 ARG A CA 1
ATOM 696 C C . ARG A 1 96 ? -0.842 1.758 6.759 1.00 77.75 96 ARG A C 1
ATOM 698 O O . ARG A 1 96 ? -1.646 1.740 7.677 1.00 77.75 96 ARG A O 1
ATOM 705 N N . VAL A 1 97 ? -0.497 0.648 6.107 1.00 76.69 97 VAL A N 1
ATOM 706 C CA . VAL A 1 97 ? -1.042 -0.676 6.448 1.00 76.69 97 VAL A CA 1
ATOM 707 C C . VAL A 1 97 ? -0.630 -1.085 7.860 1.00 76.69 97 VAL A C 1
ATOM 709 O O . VAL A 1 97 ? -1.446 -1.642 8.587 1.00 76.69 97 VAL A O 1
ATOM 712 N N . LYS A 1 98 ? 0.608 -0.795 8.277 1.00 80.31 98 LYS A N 1
ATOM 713 C CA . LYS A 1 98 ? 1.068 -1.070 9.643 1.00 80.31 98 LYS A CA 1
ATOM 714 C C . LYS A 1 98 ? 0.310 -0.233 10.673 1.00 80.31 98 LYS A C 1
ATOM 716 O O . LYS A 1 98 ? -0.092 -0.778 11.695 1.00 80.31 98 LYS A O 1
ATOM 721 N N . GLU A 1 99 ? 0.104 1.049 10.400 1.00 78.56 99 GLU A N 1
ATOM 722 C CA . GLU A 1 99 ? -0.683 1.944 11.251 1.00 78.56 99 GLU A CA 1
ATOM 723 C C . GLU A 1 99 ? -2.136 1.465 11.364 1.00 78.56 99 GLU A C 1
ATOM 725 O O . GLU A 1 99 ? -2.657 1.313 12.465 1.00 78.56 99 GLU A O 1
ATOM 730 N N . LEU A 1 100 ? -2.756 1.110 10.239 1.00 76.94 100 LEU A N 1
ATOM 731 C CA . LEU A 1 100 ? -4.127 0.605 10.192 1.00 76.94 100 LEU A CA 1
ATOM 732 C C . LEU A 1 100 ? -4.253 -0.751 10.906 1.00 76.94 100 LEU A C 1
ATOM 734 O O . LEU A 1 100 ? -5.212 -0.982 11.638 1.00 76.94 100 LEU A O 1
ATOM 738 N N . ALA A 1 101 ? -3.249 -1.623 10.780 1.00 73.19 101 ALA A N 1
ATOM 739 C CA . ALA A 1 101 ? -3.174 -2.870 11.536 1.00 73.19 101 ALA A CA 1
ATOM 740 C C . ALA A 1 101 ? -3.058 -2.612 13.048 1.00 73.19 101 ALA A C 1
ATOM 742 O O . ALA A 1 101 ? -3.778 -3.236 13.827 1.00 73.19 101 ALA A O 1
ATOM 743 N N . GLN A 1 102 ? -2.213 -1.666 13.467 1.00 74.75 102 GLN A N 1
ATOM 744 C CA . GLN A 1 102 ? -2.081 -1.272 14.874 1.00 74.75 102 GLN A CA 1
ATOM 745 C C . GLN A 1 102 ? -3.383 -0.689 15.432 1.00 74.75 102 GLN A C 1
ATOM 747 O O . GLN A 1 102 ? -3.783 -1.060 16.532 1.00 74.75 102 GLN A O 1
ATOM 752 N N . GLN A 1 103 ? -4.077 0.155 14.667 1.00 68.88 103 GLN A N 1
ATOM 753 C CA . GLN A 1 103 ? -5.387 0.690 15.045 1.00 68.88 103 GLN A CA 1
ATOM 754 C C . GLN A 1 103 ? -6.433 -0.428 15.162 1.00 68.88 103 GLN A C 1
ATOM 756 O O . GLN A 1 103 ? -7.152 -0.488 16.159 1.00 68.88 103 GLN A O 1
ATOM 761 N N . SER A 1 104 ? -6.460 -1.366 14.207 1.00 63.16 104 SER A N 1
ATOM 762 C CA . SER A 1 104 ? -7.410 -2.490 14.196 1.00 63.16 104 SER A CA 1
ATOM 763 C C . SER A 1 104 ? -7.179 -3.526 15.304 1.00 63.16 104 SER A C 1
ATOM 765 O O . SER A 1 104 ? -8.129 -4.164 15.743 1.00 63.16 104 SER A O 1
ATOM 767 N N . MET A 1 105 ? -5.936 -3.689 15.770 1.00 61.50 105 MET A N 1
ATOM 768 C CA . MET A 1 105 ? -5.591 -4.577 16.888 1.00 61.50 105 MET A CA 1
ATOM 769 C C . MET A 1 105 ? -5.584 -3.862 18.242 1.00 61.50 105 MET A C 1
ATOM 771 O O . MET A 1 105 ? -5.355 -4.496 19.273 1.00 61.50 105 MET A O 1
ATOM 775 N N . SER A 1 106 ? -5.823 -2.550 18.268 1.00 64.25 106 SER A N 1
ATOM 776 C CA . SER A 1 106 ? -5.962 -1.828 19.524 1.00 64.25 106 SER A CA 1
ATOM 777 C C . SER A 1 106 ? -7.330 -2.133 20.135 1.00 64.25 106 SER A C 1
ATOM 779 O O . SER A 1 106 ? -8.365 -1.953 19.494 1.00 64.25 106 SER A O 1
ATOM 781 N N . ALA A 1 107 ? -7.340 -2.578 21.395 1.00 59.25 107 ALA A N 1
ATOM 782 C CA . ALA A 1 107 ? -8.579 -2.827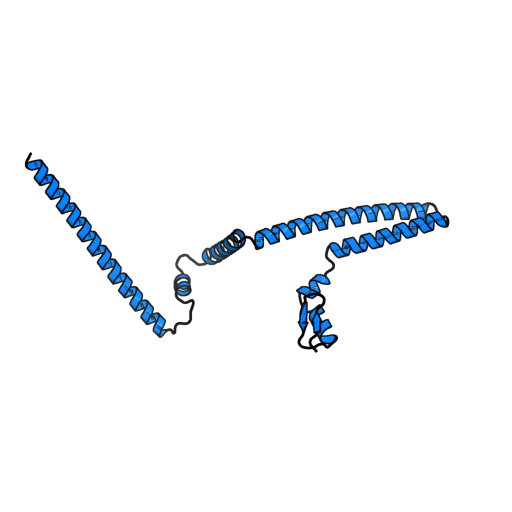 22.130 1.00 59.25 107 ALA A CA 1
ATOM 783 C C . ALA A 1 107 ? -9.468 -1.573 22.154 1.00 59.25 107 ALA A C 1
ATOM 785 O O . ALA A 1 107 ? -10.665 -1.684 21.942 1.00 59.25 107 ALA A O 1
ATOM 786 N N . ALA A 1 108 ? -8.864 -0.386 22.299 1.00 66.50 108 ALA A N 1
ATOM 787 C CA . ALA A 1 108 ? -9.552 0.903 22.246 1.00 66.50 108 ALA A CA 1
ATOM 788 C C . ALA A 1 108 ? -10.167 1.224 20.867 1.00 66.50 108 ALA A C 1
ATOM 790 O O . ALA A 1 108 ? -11.227 1.837 20.795 1.00 66.50 108 ALA A O 1
ATOM 791 N N . GLY A 1 109 ? -9.524 0.820 19.767 1.00 60.25 109 GLY A N 1
ATOM 792 C CA . GLY A 1 109 ? -10.054 1.004 18.414 1.00 60.25 109 GLY A CA 1
ATOM 793 C C . GLY A 1 109 ? -11.211 0.055 18.115 1.00 60.25 109 GLY A C 1
ATOM 794 O O . GLY A 1 109 ? -12.196 0.468 17.510 1.00 60.25 109 GLY A O 1
ATOM 795 N N . TRP A 1 110 ? -11.132 -1.191 18.593 1.00 58.66 110 TRP A N 1
ATOM 796 C CA . TRP A 1 110 ? -12.221 -2.158 18.448 1.00 58.66 110 TRP A CA 1
ATOM 797 C C . TRP A 1 110 ? -13.415 -1.808 19.339 1.00 58.66 110 TRP A C 1
ATOM 799 O O . TRP A 1 110 ? -14.547 -1.859 18.868 1.00 58.66 110 TRP A O 1
ATOM 809 N N . THR A 1 111 ? -13.182 -1.364 20.580 1.00 62.91 111 THR A N 1
ATOM 810 C CA . THR A 1 111 ? -14.257 -0.862 21.447 1.00 62.91 111 THR A CA 1
ATOM 811 C C . THR A 1 111 ? -14.862 0.424 20.902 1.00 62.91 111 THR A C 1
ATOM 813 O O . THR A 1 111 ? -16.077 0.531 20.885 1.00 62.91 111 THR A O 1
ATOM 816 N N . SER A 1 112 ? -14.068 1.367 20.389 1.00 65.75 112 SER A N 1
ATOM 817 C CA . SER A 1 112 ? -14.593 2.589 19.765 1.00 65.75 112 SER A CA 1
ATOM 818 C C . SER A 1 112 ? -15.408 2.291 18.503 1.00 65.75 112 SER A C 1
ATOM 820 O O . SER A 1 112 ? -16.510 2.803 18.360 1.00 65.75 112 SER A O 1
ATOM 822 N N . ALA A 1 113 ? -14.941 1.405 17.618 1.00 63.62 113 ALA A N 1
ATOM 823 C CA . ALA A 1 113 ? -15.692 1.015 16.422 1.00 63.62 113 ALA A CA 1
ATOM 824 C C . ALA A 1 113 ? -16.969 0.221 16.755 1.00 63.62 113 ALA A C 1
ATOM 826 O O . ALA A 1 113 ? -17.977 0.371 16.065 1.00 63.62 113 ALA A O 1
ATOM 827 N N . LEU A 1 114 ? -16.943 -0.602 17.811 1.00 63.50 114 LEU A N 1
ATOM 828 C CA . LEU A 1 114 ? -18.126 -1.291 18.329 1.00 63.50 114 LEU A CA 1
ATOM 829 C C . LEU A 1 114 ? -19.124 -0.284 18.909 1.00 63.50 114 LEU A C 1
ATOM 831 O O . LEU A 1 114 ? -20.285 -0.318 18.525 1.00 63.50 114 LEU A O 1
ATOM 835 N N . LEU A 1 115 ? -18.660 0.651 19.743 1.00 66.69 115 LEU A N 1
ATOM 836 C CA . LEU A 1 115 ? -19.483 1.692 20.363 1.00 66.69 115 LEU A CA 1
ATOM 837 C C . LEU A 1 115 ? -20.031 2.6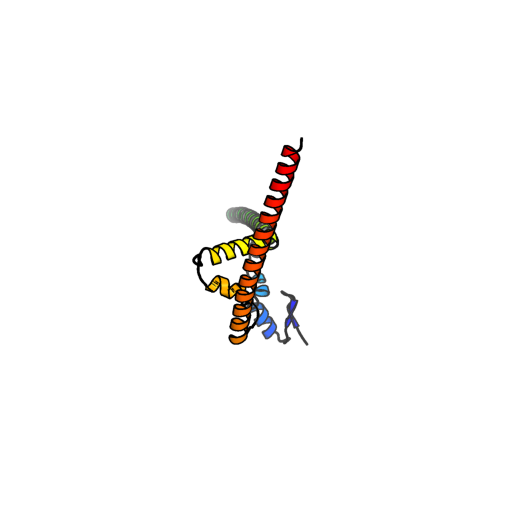91 19.338 1.00 66.69 115 LEU A C 1
ATOM 839 O O . LEU A 1 115 ? -21.170 3.100 19.468 1.00 66.69 115 LEU A O 1
ATOM 843 N N . GLN A 1 116 ? -19.281 3.037 18.289 1.00 65.56 116 GLN A N 1
ATOM 844 C CA . GLN A 1 116 ? -19.753 3.883 17.182 1.00 65.56 116 GLN A CA 1
ATOM 845 C C . GLN A 1 116 ? -20.695 3.126 16.238 1.00 65.56 116 GLN A C 1
ATOM 847 O O . GLN A 1 116 ? -21.623 3.703 15.669 1.00 65.56 116 GLN A O 1
ATOM 852 N N . GLY A 1 117 ? -20.468 1.826 16.037 1.00 59.19 117 GLY A N 1
ATOM 853 C CA . GLY A 1 117 ? -21.390 0.947 15.320 1.00 59.19 117 GLY A CA 1
ATOM 854 C C . GLY A 1 117 ? -22.693 0.725 16.089 1.00 59.19 117 GLY A C 1
ATOM 855 O O . GLY A 1 117 ? -23.752 0.643 15.471 1.00 59.19 117 GLY A O 1
ATOM 856 N N . GLU A 1 118 ? -22.623 0.679 17.420 1.00 52.16 118 GLU A N 1
ATOM 857 C CA . GLU A 1 118 ? -23.759 0.661 18.340 1.00 52.16 118 GLU A CA 1
ATOM 858 C C . GLU A 1 118 ? -24.453 2.022 18.396 1.00 52.16 118 GLU A C 1
ATOM 860 O O . GLU A 1 118 ? -25.654 2.062 18.168 1.00 52.16 118 GLU A O 1
ATOM 865 N N . GLU A 1 119 ? -23.744 3.140 18.553 1.00 52.97 119 GLU A N 1
ATOM 866 C CA . GLU A 1 119 ? -24.317 4.491 18.456 1.00 52.97 119 GLU A CA 1
ATOM 867 C C . GLU A 1 119 ? -25.052 4.676 17.130 1.00 52.97 119 GLU A C 1
ATOM 869 O O . GLU A 1 119 ? -26.156 5.190 17.130 1.00 52.97 119 GLU A O 1
ATOM 874 N N . ASN A 1 120 ? -24.538 4.179 16.001 1.00 51.72 120 ASN A N 1
ATOM 875 C CA . ASN A 1 120 ? -25.258 4.259 14.724 1.00 51.72 120 ASN A CA 1
ATOM 876 C C . ASN A 1 120 ? -26.394 3.225 14.568 1.00 51.72 120 ASN A C 1
ATOM 878 O O . ASN A 1 120 ? -27.289 3.428 13.742 1.00 51.72 120 ASN A O 1
ATOM 882 N N . ARG A 1 121 ? -26.388 2.128 15.339 1.00 49.78 121 ARG A N 1
ATOM 883 C CA . ARG A 1 121 ? -27.504 1.164 15.426 1.00 49.78 121 ARG A CA 1
ATOM 884 C C . ARG A 1 121 ? -28.624 1.661 16.337 1.00 49.78 121 ARG A C 1
ATOM 886 O O . ARG A 1 121 ? -29.783 1.380 16.053 1.00 49.78 121 ARG A O 1
ATOM 893 N N . PHE A 1 122 ? -28.282 2.396 17.390 1.00 47.00 122 PHE A N 1
ATOM 894 C CA . PHE A 1 122 ? -29.206 2.903 18.401 1.00 47.00 122 PHE A CA 1
ATOM 895 C C . PHE A 1 122 ? -29.650 4.346 18.130 1.00 47.00 122 PHE A C 1
ATOM 897 O O . PHE A 1 122 ? -30.778 4.678 18.451 1.00 47.00 122 PHE A O 1
ATOM 904 N N . ALA A 1 123 ? -28.867 5.177 17.435 1.00 48.72 123 ALA A N 1
ATOM 905 C CA . ALA A 1 123 ? -29.285 6.526 17.023 1.00 48.72 123 ALA A CA 1
ATOM 906 C C . ALA A 1 123 ? -30.331 6.524 15.892 1.00 48.72 123 ALA A C 1
ATOM 908 O O . ALA A 1 123 ? -30.911 7.561 15.584 1.00 48.72 123 ALA A O 1
ATOM 909 N N . LYS A 1 124 ? -30.568 5.368 15.253 1.00 45.47 124 LYS A N 1
ATOM 910 C CA . LYS A 1 124 ? -31.681 5.148 14.311 1.00 45.47 124 LYS A CA 1
ATOM 911 C C . LYS A 1 124 ? -32.783 4.242 14.857 1.00 45.47 124 LYS A C 1
ATOM 913 O O . LYS A 1 124 ? -33.766 4.019 14.156 1.00 45.47 124 LYS A O 1
ATOM 918 N N . ALA A 1 125 ? -32.619 3.701 16.059 1.00 46.19 125 ALA A N 1
ATOM 919 C CA . ALA A 1 125 ? -33.701 3.021 16.746 1.00 46.19 125 ALA A CA 1
ATOM 920 C C . ALA A 1 125 ? -34.370 4.077 17.621 1.00 46.19 125 ALA A C 1
ATOM 922 O O . ALA A 1 125 ? -33.796 4.477 18.628 1.00 46.19 125 ALA A O 1
ATOM 923 N N . ASP A 1 126 ? -35.532 4.567 17.183 1.00 40.41 126 ASP A N 1
ATOM 924 C CA . ASP A 1 126 ? -36.344 5.539 17.916 1.00 40.41 126 ASP A CA 1
ATOM 925 C C . ASP A 1 126 ? -36.304 5.268 19.427 1.00 40.41 126 ASP A C 1
ATOM 927 O O . ASP A 1 126 ? -36.588 4.150 19.882 1.00 40.41 126 ASP A O 1
ATOM 931 N N . GLU A 1 127 ? -35.938 6.299 20.192 1.00 43.72 127 GLU A N 1
ATOM 932 C CA . GLU A 1 127 ? -35.987 6.323 21.651 1.00 43.72 127 GLU A CA 1
ATOM 933 C C . GLU A 1 127 ? -37.418 5.991 22.104 1.00 43.72 127 GLU A C 1
ATOM 935 O O . GLU A 1 127 ? -38.293 6.849 22.177 1.00 43.72 127 GLU A O 1
ATOM 940 N N . GLY A 1 128 ? -37.685 4.707 22.350 1.00 48.47 128 GLY A N 1
ATOM 941 C CA . GLY A 1 128 ? -39.017 4.209 22.699 1.00 48.47 128 GLY A CA 1
ATOM 942 C C . GLY A 1 128 ? -39.401 2.868 22.074 1.00 48.47 128 GLY A C 1
ATOM 943 O O . GLY A 1 128 ? -40.421 2.296 22.463 1.00 48.47 128 GLY A O 1
ATOM 944 N N . ALA A 1 129 ? -38.612 2.318 21.147 1.00 49.16 129 ALA A N 1
ATOM 945 C CA . ALA A 1 129 ? -38.940 1.035 20.537 1.00 49.16 129 ALA A CA 1
ATOM 946 C C . ALA A 1 129 ? -38.748 -0.133 21.527 1.00 49.16 129 ALA A C 1
ATOM 948 O O . ALA A 1 129 ? -37.628 -0.497 21.900 1.00 49.16 129 ALA A O 1
ATOM 949 N N . VAL A 1 130 ? -39.877 -0.750 21.891 1.00 48.03 130 VAL A N 1
ATOM 950 C CA . VAL A 1 130 ? -40.068 -1.994 22.673 1.00 48.03 130 VAL A CA 1
ATOM 951 C C . VAL A 1 130 ? -39.090 -3.116 22.284 1.00 48.03 130 VAL A C 1
ATOM 953 O O . VAL A 1 130 ? -38.727 -3.958 23.105 1.00 48.03 130 VAL A O 1
ATOM 956 N N . GLU A 1 131 ? -38.605 -3.097 21.046 1.00 47.56 131 GLU A N 1
ATOM 957 C CA . GLU A 1 131 ? -37.651 -4.053 20.486 1.00 47.56 131 GLU A CA 1
ATOM 958 C C . GLU A 1 131 ? -36.264 -3.998 21.152 1.00 47.56 131 GLU A C 1
ATOM 960 O O . GLU A 1 131 ? -35.636 -5.040 21.343 1.00 47.56 131 GLU A O 1
ATOM 965 N N . SER A 1 132 ? -35.811 -2.819 21.592 1.00 51.72 132 SER A N 1
ATOM 966 C CA . SER A 1 132 ? -34.530 -2.651 22.306 1.00 51.72 132 SER A CA 1
ATOM 967 C C . SER A 1 132 ? -34.541 -3.303 23.696 1.00 51.72 132 SER A C 1
ATOM 969 O O . SER A 1 132 ? -33.562 -3.925 24.111 1.00 51.72 132 SER A O 1
ATOM 971 N N . GLN A 1 133 ? -35.680 -3.239 24.389 1.00 53.56 133 GLN A N 1
ATOM 972 C CA . GLN A 1 133 ? -35.870 -3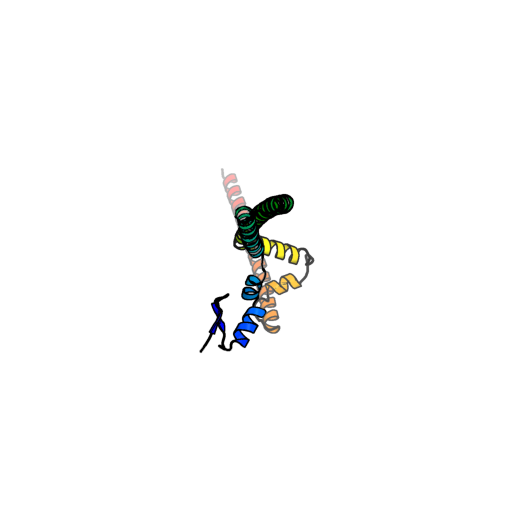.855 25.703 1.00 53.56 133 GLN A CA 1
ATOM 973 C C . GLN A 1 133 ? -36.087 -5.372 25.589 1.00 53.56 133 GLN A C 1
ATOM 975 O O . GLN A 1 133 ? -35.614 -6.130 26.437 1.00 53.56 133 GLN A O 1
ATOM 980 N N . LEU A 1 134 ? -36.728 -5.839 24.510 1.00 50.44 134 LEU A N 1
ATOM 981 C CA . LEU A 1 134 ? -36.889 -7.270 24.232 1.00 50.44 134 LEU A CA 1
ATOM 982 C C . LEU A 1 134 ? -35.568 -7.956 23.851 1.00 50.44 134 LEU A C 1
ATOM 984 O O . LEU A 1 134 ? -35.329 -9.094 24.261 1.00 50.44 134 LEU A O 1
ATOM 988 N N . ALA A 1 135 ? -34.696 -7.281 23.099 1.00 51.69 135 ALA A N 1
ATOM 989 C CA . ALA A 1 135 ? -33.408 -7.832 22.676 1.00 51.69 135 ALA A CA 1
ATOM 990 C C . ALA A 1 135 ? -32.439 -8.045 23.855 1.00 51.69 135 ALA A C 1
ATOM 992 O O . ALA A 1 135 ? -31.753 -9.065 23.906 1.00 51.69 135 ALA A O 1
ATOM 993 N N . ALA A 1 136 ? -32.436 -7.149 24.849 1.00 55.50 136 ALA A N 1
ATOM 994 C CA . ALA A 1 136 ? -31.628 -7.308 26.062 1.00 55.50 136 ALA A CA 1
ATOM 995 C C . ALA A 1 136 ? -32.075 -8.503 26.934 1.00 55.50 136 ALA A C 1
ATOM 997 O O . ALA A 1 136 ? -31.262 -9.092 27.645 1.00 55.50 136 ALA A O 1
ATOM 998 N N . ALA A 1 137 ? -33.352 -8.892 26.862 1.00 51.53 137 ALA A N 1
ATOM 999 C CA . ALA A 1 137 ? -33.928 -9.969 27.669 1.00 51.53 137 ALA A CA 1
ATOM 1000 C C . ALA A 1 137 ? -33.848 -11.368 27.022 1.00 51.53 137 ALA A C 1
ATOM 1002 O O . ALA A 1 137 ? -34.063 -12.368 27.708 1.00 51.53 137 ALA A O 1
ATOM 1003 N N . THR A 1 138 ? -33.564 -11.464 25.717 1.00 51.72 138 THR A N 1
ATOM 1004 C CA . THR A 1 138 ? -33.753 -12.699 24.922 1.00 51.72 138 THR A CA 1
ATOM 1005 C C . THR A 1 138 ? -32.472 -13.309 24.354 1.00 51.72 138 THR A C 1
ATOM 1007 O O . THR A 1 138 ? -32.537 -14.272 23.584 1.00 51.72 138 THR A O 1
ATOM 1010 N N . VAL A 1 139 ? -31.290 -12.844 24.768 1.00 50.25 139 VAL A N 1
ATOM 1011 C CA . VAL A 1 139 ? -30.036 -13.542 24.445 1.00 50.25 139 VAL A CA 1
ATOM 1012 C C . VAL A 1 139 ? -29.940 -14.830 25.277 1.00 50.25 139 VAL A C 1
ATOM 1014 O O . VAL A 1 139 ? -29.346 -14.856 26.351 1.00 50.25 139 VAL A O 1
ATOM 1017 N N . GLY A 1 140 ? -30.556 -15.904 24.766 1.00 55.28 140 GLY A N 1
ATOM 1018 C CA . GLY A 1 140 ? -30.391 -17.283 25.240 1.00 55.28 140 GLY A CA 1
ATOM 1019 C C . GLY A 1 140 ? -31.690 -18.085 25.399 1.00 55.28 140 GLY A C 1
ATOM 1020 O O . GLY A 1 140 ? -32.065 -18.384 26.522 1.00 55.28 140 GLY A O 1
ATOM 1021 N N . LEU A 1 141 ? -32.346 -18.446 24.283 1.00 50.66 141 LEU A N 1
ATOM 1022 C CA . LEU A 1 141 ? -33.344 -19.532 24.134 1.00 50.66 141 LEU A CA 1
ATOM 1023 C C . LEU A 1 141 ? -34.311 -19.745 25.320 1.00 50.66 141 LEU A C 1
ATOM 1025 O O . LEU A 1 141 ? -34.148 -20.674 26.108 1.00 50.66 141 LEU A O 1
ATOM 1029 N N . VAL A 1 142 ? -35.382 -18.955 25.391 1.00 56.34 142 VAL A N 1
ATOM 1030 C CA . VAL A 1 142 ? -36.489 -19.197 26.330 1.00 56.34 142 VAL A CA 1
ATOM 1031 C C . VAL A 1 142 ? -37.793 -19.302 25.542 1.00 56.34 142 VAL A C 1
ATOM 1033 O O . VAL A 1 142 ? -38.069 -18.473 24.676 1.00 56.34 142 VAL A O 1
ATOM 1036 N N . SER A 1 143 ? -38.582 -20.351 25.797 1.00 60.88 143 SER A N 1
ATOM 1037 C CA . SER A 1 143 ? -39.890 -20.529 25.159 1.00 60.88 143 SER A CA 1
ATOM 1038 C C . SER A 1 143 ? -40.848 -19.408 25.579 1.00 60.88 143 SER A C 1
ATOM 1040 O O . SER A 1 143 ? -40.722 -18.828 26.658 1.00 60.88 143 SER A O 1
ATOM 1042 N N . SER A 1 144 ? -41.840 -19.098 24.743 1.00 55.78 144 SER A N 1
ATOM 1043 C CA . SER A 1 144 ? -42.788 -17.998 24.984 1.00 55.78 144 SER A CA 1
ATOM 1044 C C . SER A 1 144 ? -43.517 -18.083 26.331 1.00 55.78 144 SER A C 1
ATOM 1046 O O . SER A 1 144 ? -43.920 -17.055 26.866 1.00 55.78 144 SER A O 1
ATOM 1048 N N . ALA A 1 145 ? -43.688 -19.289 26.880 1.00 59.59 145 ALA A N 1
ATOM 1049 C CA . ALA A 1 145 ? -44.265 -19.500 28.204 1.00 59.59 145 ALA A CA 1
ATOM 1050 C C . ALA A 1 145 ? -43.317 -19.028 29.318 1.00 59.59 145 ALA A C 1
ATOM 1052 O O . ALA A 1 145 ? -43.709 -18.219 30.151 1.00 59.59 145 ALA A O 1
ATOM 1053 N N . ALA A 1 146 ? -42.050 -19.436 29.262 1.00 57.25 146 ALA A N 1
ATOM 1054 C CA . ALA A 1 146 ? -41.051 -19.052 30.254 1.00 57.25 146 ALA A CA 1
ATOM 1055 C C . ALA A 1 146 ? -40.656 -17.562 30.160 1.00 57.25 146 ALA A C 1
ATOM 1057 O O . ALA A 1 146 ? -40.216 -16.973 31.143 1.00 57.25 146 ALA A O 1
ATOM 1058 N N . PHE A 1 147 ? -40.873 -16.906 29.012 1.00 57.22 147 PHE A N 1
ATOM 1059 C CA . PHE A 1 147 ? -40.773 -15.444 28.917 1.00 57.22 147 PHE A CA 1
ATOM 1060 C C . PHE A 1 147 ? -41.895 -14.726 29.683 1.00 57.22 147 PHE A C 1
ATOM 1062 O O . PHE A 1 147 ? -41.635 -13.724 30.346 1.00 57.22 147 PHE A O 1
ATOM 1069 N N . ARG A 1 148 ? -43.137 -15.224 29.604 1.00 67.06 148 ARG A N 1
ATOM 1070 C CA . ARG A 1 148 ? -44.279 -14.629 30.321 1.00 67.06 148 ARG A CA 1
ATOM 1071 C C . ARG A 1 148 ? -44.129 -14.787 31.829 1.00 67.06 148 ARG A C 1
ATOM 1073 O O . ARG A 1 148 ? -44.263 -13.803 32.542 1.00 67.06 148 ARG A O 1
ATOM 1080 N N . GLU A 1 149 ? -43.750 -15.978 32.274 1.00 68.25 149 GLU A N 1
ATOM 1081 C CA . GLU A 1 149 ? -43.500 -16.275 33.686 1.00 68.25 149 GLU A CA 1
ATOM 1082 C C . GLU A 1 149 ? -42.396 -15.376 34.263 1.00 68.25 149 GLU A C 1
ATOM 1084 O O . GLU A 1 149 ? -42.611 -14.670 35.244 1.00 68.25 149 GLU A O 1
ATOM 1089 N N . LYS A 1 150 ? -41.250 -15.272 33.578 1.00 65.50 150 LYS A N 1
ATOM 1090 C CA . LYS A 1 150 ? -40.141 -14.420 34.031 1.00 65.50 150 LYS A CA 1
ATOM 1091 C C . LYS A 1 150 ? -40.491 -12.929 34.028 1.00 65.50 150 LYS A C 1
ATOM 1093 O O . LYS A 1 150 ? -39.962 -12.161 34.827 1.00 65.50 150 LYS A O 1
ATOM 1098 N N . ARG A 1 151 ? -41.368 -12.498 33.120 1.00 65.75 151 ARG A N 1
ATOM 1099 C CA . ARG A 1 151 ? -41.869 -11.122 33.095 1.00 65.75 151 ARG A CA 1
ATOM 1100 C C . ARG A 1 151 ? -42.761 -10.839 34.307 1.00 65.75 151 ARG A C 1
ATOM 1102 O O . ARG A 1 151 ? -42.569 -9.812 34.949 1.00 65.75 151 ARG A O 1
ATOM 1109 N N . GLU A 1 152 ? -43.680 -11.741 34.633 1.00 72.25 152 GLU A N 1
ATOM 1110 C CA . GLU A 1 152 ? -44.553 -11.616 35.808 1.00 72.25 152 GLU A CA 1
ATOM 1111 C C . GLU A 1 152 ? -43.744 -11.642 37.116 1.00 72.25 152 GLU A C 1
ATOM 1113 O O . GLU A 1 152 ? -43.979 -10.821 38.004 1.00 72.25 152 GLU A O 1
ATOM 1118 N N . GLU A 1 153 ? -42.717 -12.491 37.207 1.00 69.19 153 GLU A N 1
ATOM 1119 C CA . GLU A 1 153 ? -41.790 -12.520 38.347 1.00 69.19 153 GLU A CA 1
ATOM 1120 C C . GLU A 1 153 ? -41.024 -11.202 38.521 1.00 69.19 153 GLU A C 1
ATOM 1122 O O . GLU A 1 153 ? -40.886 -10.696 39.638 1.00 69.19 153 GLU A O 1
ATOM 1127 N N . LEU A 1 154 ? -40.526 -10.620 37.425 1.00 65.88 154 LEU A N 1
ATOM 1128 C CA . LEU A 1 154 ? -39.791 -9.356 37.470 1.00 65.88 154 LEU A CA 1
ATOM 1129 C C . LEU A 1 154 ? -40.701 -8.167 37.798 1.00 65.88 154 LEU A C 1
ATOM 1131 O O . LEU A 1 154 ? -40.284 -7.278 38.544 1.00 65.88 154 LEU A O 1
ATOM 1135 N N . GLU A 1 155 ? -41.935 -8.150 37.291 1.00 68.94 155 GLU A N 1
ATOM 1136 C CA . GLU A 1 155 ? -42.931 -7.129 37.637 1.00 68.94 155 GLU A CA 1
ATOM 1137 C C . GLU A 1 155 ? -43.317 -7.216 39.129 1.00 68.94 155 GLU A C 1
ATOM 1139 O O . GLU A 1 155 ? -43.339 -6.190 39.817 1.00 68.94 155 GLU A O 1
ATOM 1144 N N . ALA A 1 156 ? -43.503 -8.425 39.673 1.00 70.75 156 ALA A N 1
ATOM 1145 C CA . ALA A 1 156 ? -43.773 -8.635 41.098 1.00 70.75 156 ALA A CA 1
ATOM 1146 C C . ALA A 1 156 ? -42.579 -8.245 41.992 1.00 70.75 156 ALA A C 1
ATOM 1148 O O . ALA A 1 156 ? -42.749 -7.570 43.012 1.00 70.75 156 ALA A O 1
ATOM 1149 N N . ALA A 1 157 ? -41.354 -8.602 41.593 1.00 66.25 157 ALA A N 1
ATOM 1150 C CA . ALA A 1 157 ? -40.140 -8.241 42.324 1.00 66.25 157 ALA A CA 1
ATOM 1151 C C . ALA A 1 157 ? -39.879 -6.724 42.313 1.00 66.25 157 ALA A C 1
ATOM 1153 O O . ALA A 1 157 ? -39.439 -6.162 43.320 1.00 66.25 157 ALA A O 1
ATOM 1154 N N . ALA A 1 158 ? -40.179 -6.043 41.203 1.00 66.38 158 ALA A N 1
ATOM 1155 C CA . ALA A 1 158 ? -40.081 -4.589 41.109 1.00 66.38 158 ALA A CA 1
ATOM 1156 C C . ALA A 1 158 ? -41.117 -3.880 41.999 1.00 66.38 158 ALA A C 1
ATOM 1158 O O . ALA A 1 158 ? -40.783 -2.870 42.622 1.00 66.38 158 ALA A O 1
ATOM 1159 N N . GLY A 1 159 ? -42.337 -4.420 42.102 1.00 67.12 159 GLY A N 1
ATOM 1160 C CA . GLY A 1 159 ? -43.358 -3.942 43.042 1.00 67.12 159 GLY A CA 1
ATOM 1161 C C . GLY A 1 159 ? -42.902 -4.062 44.498 1.00 67.12 159 GLY A C 1
ATOM 1162 O O . GLY A 1 159 ? -42.840 -3.060 45.208 1.00 67.12 159 GLY A O 1
ATOM 1163 N N . ALA A 1 160 ? -42.453 -5.253 44.902 1.00 68.38 160 ALA A N 1
ATOM 1164 C CA . ALA A 1 160 ? -41.986 -5.510 46.266 1.00 68.38 160 ALA A CA 1
ATOM 1165 C C . ALA A 1 160 ? -40.748 -4.677 46.648 1.00 68.38 160 ALA A C 1
ATOM 1167 O O . ALA A 1 160 ? -40.595 -4.261 47.797 1.00 68.38 160 ALA A O 1
ATOM 1168 N N . LYS A 1 161 ? -39.851 -4.405 45.691 1.00 69.88 161 LYS A N 1
ATOM 1169 C CA . LYS A 1 161 ? -38.688 -3.540 45.927 1.00 69.88 161 LYS A CA 1
ATOM 1170 C C . LYS A 1 161 ? -39.098 -2.083 46.158 1.00 69.88 161 LYS A C 1
ATOM 1172 O O . LYS A 1 161 ? -38.561 -1.451 47.061 1.00 69.88 161 LYS A O 1
ATOM 1177 N N . ARG A 1 162 ? -40.074 -1.571 45.400 1.00 68.88 162 ARG A N 1
ATOM 1178 C CA . ARG A 1 162 ? -40.601 -0.207 45.585 1.00 68.88 162 ARG A CA 1
ATOM 1179 C C . ARG A 1 162 ? -41.319 -0.038 46.922 1.00 68.88 162 ARG A C 1
ATOM 1181 O O . ARG A 1 162 ? -41.184 1.012 47.538 1.00 68.88 162 ARG A O 1
ATOM 1188 N N . GLU A 1 163 ? -42.044 -1.056 47.378 1.00 67.31 163 GLU A N 1
ATOM 1189 C CA . GLU A 1 163 ? -42.690 -1.038 48.697 1.00 67.31 163 GLU A CA 1
ATOM 1190 C C . GLU A 1 163 ? -41.656 -1.017 49.829 1.00 67.31 163 GLU A C 1
ATOM 1192 O O . GLU A 1 163 ? -41.747 -0.174 50.717 1.00 67.31 163 GLU A O 1
ATOM 1197 N N . ARG A 1 164 ? -40.604 -1.841 49.746 1.00 71.38 164 ARG A N 1
ATOM 1198 C CA . ARG A 1 164 ? -39.516 -1.839 50.741 1.00 71.38 164 ARG A CA 1
ATOM 1199 C C . ARG A 1 164 ? -38.725 -0.535 50.766 1.00 71.38 164 ARG A C 1
ATOM 1201 O O . ARG A 1 164 ? -38.406 -0.041 51.840 1.00 71.38 164 ARG A O 1
ATOM 1208 N N . GLU A 1 165 ? -38.433 0.046 49.604 1.00 72.19 165 GLU A N 1
ATOM 1209 C CA . GLU A 1 165 ? -37.759 1.349 49.526 1.00 72.19 165 GLU A CA 1
ATOM 1210 C C . GLU A 1 165 ? -38.641 2.480 50.089 1.00 72.19 165 GLU A C 1
ATOM 1212 O O . GLU A 1 165 ? -38.131 3.412 50.714 1.00 72.19 165 GLU A O 1
ATOM 1217 N N . ALA A 1 166 ? -39.966 2.392 49.925 1.00 69.62 166 ALA A N 1
ATOM 1218 C CA . ALA A 1 166 ? -40.907 3.333 50.530 1.00 69.62 166 ALA A CA 1
ATOM 1219 C C . ALA A 1 166 ? -40.997 3.168 52.060 1.00 69.62 166 ALA A C 1
ATOM 1221 O O . ALA A 1 166 ? -41.048 4.171 52.777 1.00 69.62 166 ALA A O 1
ATOM 1222 N N . GLU A 1 167 ? -40.970 1.932 52.565 1.00 72.69 167 GLU A N 1
ATOM 1223 C CA . GLU A 1 167 ? -40.940 1.634 54.002 1.00 72.69 167 GLU A CA 1
ATOM 1224 C C . GLU A 1 167 ? -39.627 2.096 54.653 1.00 72.69 167 GLU A C 1
ATOM 1226 O O . GLU A 1 167 ? -39.666 2.822 55.649 1.00 72.69 167 GLU A O 1
ATOM 1231 N N . GLU A 1 168 ? -38.467 1.801 54.055 1.00 71.94 168 GLU A N 1
ATOM 1232 C CA . GLU A 1 168 ? -37.166 2.273 54.557 1.00 71.94 168 GLU A CA 1
ATOM 1233 C C . GLU A 1 168 ? -37.070 3.808 54.558 1.00 71.94 168 GLU A C 1
ATOM 1235 O O . GLU A 1 168 ? -36.549 4.411 55.505 1.00 71.94 168 GLU A O 1
ATOM 1240 N N . ALA A 1 169 ? -37.614 4.474 53.533 1.00 70.50 169 ALA A N 1
ATOM 1241 C CA . ALA A 1 169 ? -37.672 5.933 53.489 1.00 70.50 169 ALA A CA 1
ATOM 1242 C C . ALA A 1 169 ? -38.575 6.512 54.596 1.00 70.50 169 ALA A C 1
ATOM 1244 O O . ALA A 1 169 ? -38.234 7.537 55.205 1.00 70.50 169 ALA A O 1
ATOM 1245 N N . ALA A 1 170 ? -39.699 5.855 54.895 1.00 73.25 170 ALA A N 1
ATOM 1246 C CA . ALA A 1 170 ? -40.602 6.252 55.972 1.00 73.25 170 ALA A CA 1
ATOM 1247 C C . ALA A 1 170 ? -39.962 6.059 57.360 1.00 73.25 170 ALA A C 1
ATOM 1249 O O . ALA A 1 170 ? -40.043 6.958 58.208 1.00 73.25 170 ALA A O 1
ATOM 1250 N N . GLU A 1 171 ? -39.261 4.946 57.583 1.00 74.50 171 GLU A N 1
ATOM 1251 C CA . GLU A 1 171 ? -38.540 4.678 58.833 1.00 74.50 171 GLU A CA 1
ATOM 1252 C C . GLU A 1 171 ? -37.385 5.663 59.057 1.00 74.50 171 GLU A C 1
ATOM 1254 O O . GLU A 1 171 ? -37.233 6.220 60.153 1.00 74.50 171 GLU A O 1
ATOM 1259 N N . ALA A 1 172 ? -36.612 5.967 58.011 1.00 76.19 172 ALA A N 1
ATOM 1260 C CA . ALA A 1 172 ? -35.542 6.958 58.077 1.00 76.19 172 ALA A CA 1
ATOM 1261 C C . ALA A 1 172 ? -36.082 8.361 58.414 1.00 76.19 172 ALA A C 1
ATOM 1263 O O . ALA A 1 172 ? -35.501 9.081 59.241 1.00 76.19 172 ALA A O 1
ATOM 1264 N N . ALA A 1 173 ? -37.224 8.745 57.833 1.00 76.50 173 ALA A N 1
ATOM 1265 C CA . ALA A 1 173 ? -37.889 10.008 58.137 1.00 76.50 173 ALA A CA 1
ATOM 1266 C C . ALA A 1 173 ? -38.386 10.061 59.595 1.00 76.50 173 ALA A C 1
ATOM 1268 O O . ALA A 1 173 ? -38.166 11.065 60.288 1.00 76.50 173 ALA A O 1
ATOM 1269 N N . ALA A 1 174 ? -38.987 8.978 60.097 1.00 77.38 174 ALA A N 1
ATOM 1270 C CA . ALA A 1 174 ? -39.453 8.878 61.481 1.00 77.38 174 ALA A CA 1
ATOM 1271 C C . ALA A 1 174 ? -38.291 8.952 62.491 1.00 77.38 174 ALA A C 1
ATOM 1273 O O . ALA A 1 174 ? -38.350 9.724 63.458 1.00 77.38 174 ALA A O 1
ATOM 1274 N N . ALA A 1 175 ? -37.189 8.243 62.232 1.00 77.19 175 ALA A N 1
ATOM 1275 C CA . ALA A 1 175 ? -35.987 8.281 63.065 1.00 77.19 175 ALA A CA 1
ATOM 1276 C C . ALA A 1 175 ? -35.349 9.682 63.098 1.00 77.19 175 ALA A C 1
ATOM 1278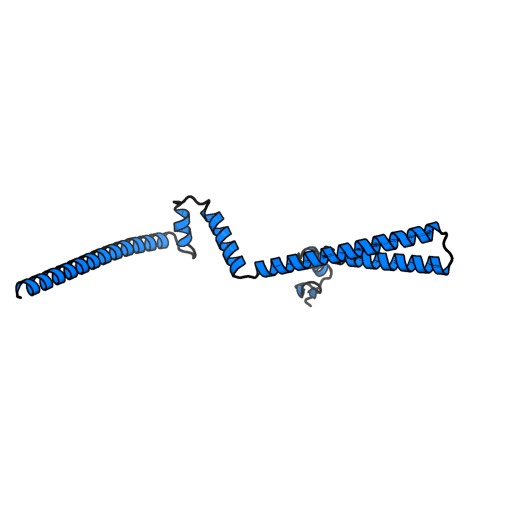 O O . ALA A 1 175 ? -34.910 10.160 64.154 1.00 77.19 175 ALA A O 1
ATOM 1279 N N . GLN A 1 176 ? -35.342 10.391 61.964 1.00 78.06 176 GLN A N 1
ATOM 1280 C CA . GLN A 1 176 ? -34.832 11.760 61.902 1.00 78.06 176 GLN A CA 1
ATOM 1281 C C . GLN A 1 176 ? -35.714 12.735 62.700 1.00 78.06 176 GLN A C 1
ATOM 1283 O O . GLN A 1 176 ? -35.191 13.599 63.417 1.00 78.06 176 GLN A O 1
ATOM 1288 N N . GLN A 1 177 ? -37.042 12.591 62.634 1.00 79.44 177 GLN A N 1
ATOM 1289 C CA . GLN A 1 177 ? -37.961 13.398 63.442 1.00 79.44 177 GLN A CA 1
ATOM 1290 C C . GLN A 1 177 ? -37.813 13.116 64.944 1.00 79.44 177 GLN A C 1
ATOM 1292 O O . GLN A 1 177 ? -37.795 14.061 65.740 1.00 79.44 177 GLN A O 1
ATOM 1297 N N . ALA A 1 178 ? -37.636 11.853 65.341 1.00 79.06 178 ALA A N 1
ATOM 1298 C CA . ALA A 1 178 ? -37.401 11.477 66.734 1.00 79.06 178 ALA A CA 1
ATOM 1299 C C . ALA A 1 178 ? -36.121 12.125 67.293 1.00 79.06 178 ALA A C 1
ATOM 1301 O O . ALA A 1 178 ? -36.152 12.733 68.367 1.00 79.06 178 ALA A O 1
ATOM 1302 N N . ARG A 1 179 ? -35.019 12.111 66.526 1.00 78.75 179 ARG A N 1
ATOM 1303 C CA . ARG A 1 179 ? -33.760 12.788 66.898 1.00 78.75 179 ARG A CA 1
ATOM 1304 C C . ARG A 1 179 ? -33.927 14.302 67.048 1.00 78.75 179 ARG A C 1
ATOM 1306 O O . ARG A 1 179 ? -33.389 14.885 67.989 1.00 78.75 179 ARG A O 1
ATOM 1313 N N . LYS A 1 180 ? -34.686 14.950 66.155 1.00 80.44 180 LYS A N 1
ATOM 1314 C CA . LYS A 1 180 ? -34.986 16.392 66.253 1.00 80.44 180 LYS A CA 1
ATOM 1315 C C . LYS A 1 180 ? -35.788 16.716 67.519 1.00 80.44 180 LYS A C 1
ATOM 1317 O O . LYS A 1 180 ? -35.456 17.674 68.214 1.00 80.44 180 LYS A O 1
ATOM 1322 N N . ARG A 1 181 ? -36.798 15.904 67.854 1.00 80.19 181 ARG A N 1
ATOM 1323 C CA . ARG A 1 181 ? -37.601 16.070 69.082 1.00 80.19 181 ARG A CA 1
ATOM 1324 C C . ARG A 1 181 ? -36.769 15.853 70.348 1.00 80.19 181 ARG A C 1
ATOM 1326 O O . ARG A 1 181 ? -36.909 16.634 71.284 1.00 80.19 181 ARG A O 1
ATOM 1333 N N . ALA A 1 182 ? -35.885 14.855 70.365 1.00 78.69 182 ALA A N 1
ATOM 1334 C CA . ALA A 1 182 ? -34.979 14.606 71.487 1.00 78.69 182 ALA A CA 1
ATOM 1335 C C . ALA A 1 182 ? -34.022 15.789 71.721 1.00 78.69 182 ALA A C 1
ATOM 1337 O O . ALA A 1 182 ? -33.978 16.317 72.829 1.00 78.69 182 ALA A O 1
ATOM 1338 N N . LYS A 1 183 ? -33.363 16.289 70.663 1.00 78.06 183 LYS A N 1
ATOM 1339 C CA . LYS A 1 183 ? -32.492 17.478 70.751 1.00 78.06 183 LYS A CA 1
ATOM 1340 C C . LYS A 1 183 ? -33.238 18.734 71.204 1.00 78.06 183 LYS A C 1
ATOM 1342 O O . LYS A 1 183 ? -32.678 19.546 71.932 1.00 78.06 183 LYS A O 1
ATOM 1347 N N . LYS A 1 184 ? -34.493 18.918 70.775 1.00 76.25 184 LYS A N 1
ATOM 1348 C CA . LYS A 1 184 ? -35.313 20.055 71.218 1.00 76.25 184 LYS A CA 1
ATOM 1349 C C . LYS A 1 184 ? -35.620 19.972 72.719 1.00 76.25 184 LYS A C 1
ATOM 1351 O O . LYS A 1 184 ? -35.413 20.950 73.423 1.00 76.25 184 LYS A O 1
ATOM 1356 N N . ARG A 1 185 ? -36.021 18.795 73.212 1.00 74.88 185 ARG A N 1
ATOM 1357 C CA . ARG A 1 185 ? -36.299 18.557 74.642 1.00 74.88 185 ARG A CA 1
ATOM 1358 C C . ARG A 1 185 ? -35.065 18.698 75.534 1.00 74.88 185 ARG A C 1
ATOM 1360 O O . ARG A 1 185 ? -35.203 19.051 76.695 1.00 74.88 185 ARG A O 1
ATOM 1367 N N . GLU A 1 186 ? -33.881 18.392 75.015 1.00 70.44 186 GLU A N 1
ATOM 1368 C CA . GLU A 1 186 ? -32.615 18.570 75.734 1.00 70.44 186 GLU A CA 1
ATOM 1369 C C . GLU A 1 186 ? -32.239 20.055 75.856 1.00 70.44 186 GLU A C 1
ATOM 1371 O O . GLU A 1 186 ? -31.822 20.498 76.920 1.00 70.44 186 GLU A O 1
ATOM 1376 N N . ARG A 1 187 ? -32.483 20.846 74.801 1.00 66.62 187 ARG A N 1
ATOM 1377 C CA . ARG A 1 187 ? -32.278 22.304 74.806 1.00 66.62 187 ARG A CA 1
ATOM 1378 C C . ARG A 1 187 ? -33.252 23.069 75.703 1.00 66.62 187 ARG A C 1
ATOM 1380 O O . ARG A 1 187 ? -32.892 24.125 76.187 1.00 66.62 187 ARG A O 1
ATOM 1387 N N . GLU A 1 188 ? -34.465 22.561 75.907 1.00 66.38 188 GLU A N 1
ATOM 1388 C CA . GLU A 1 188 ? -35.476 23.175 76.789 1.00 66.38 188 GLU A CA 1
ATOM 1389 C C . GLU A 1 188 ? -35.260 22.847 78.283 1.00 66.38 188 GLU A C 1
ATOM 1391 O O . GLU A 1 188 ? -35.982 23.366 79.130 1.00 66.38 188 GLU A O 1
ATOM 1396 N N . LYS A 1 189 ? -34.302 21.967 78.616 1.00 58.84 189 LYS A N 1
ATOM 1397 C CA . LYS A 1 189 ? -33.946 21.588 79.998 1.00 58.84 189 LYS A CA 1
ATOM 1398 C C . LYS A 1 189 ? -32.676 22.272 80.528 1.00 58.84 189 LYS A C 1
ATOM 1400 O O . LYS A 1 189 ? -32.325 22.034 81.683 1.00 58.84 189 LYS A O 1
ATOM 1405 N N . GLN A 1 190 ? -31.988 23.050 79.693 1.00 50.16 190 GLN A N 1
ATOM 1406 C CA . GLN A 1 190 ? -30.883 23.938 80.076 1.00 50.16 190 GLN A CA 1
ATOM 1407 C C . GLN A 1 190 ? -31.418 25.350 80.292 1.00 50.16 190 GLN A C 1
ATOM 1409 O O . GLN A 1 190 ? -30.886 26.026 81.196 1.00 50.16 190 GLN A O 1
#

pLDDT: mean 73.53, std 14.65, range [40.41, 95.25]

=== Feature glossary ===
Legend for the data blocks above and below:

— What the protein is —

The amino-acid sequence is the protein's primary structure: the linear order of residues from the N-terminus to the C-terminus, written in one-letter code. Everything else here — the 3D coordinates, the secondary structure, the domain annotations — is ultimately a consequence of this string.

Functional annotations link the protein to curated databases. InterPro entries identify conserved domains and families by matching the sequence against member-database signatures (Pfam, PROSITE, CDD, …). Gene Ontology (GO) terms de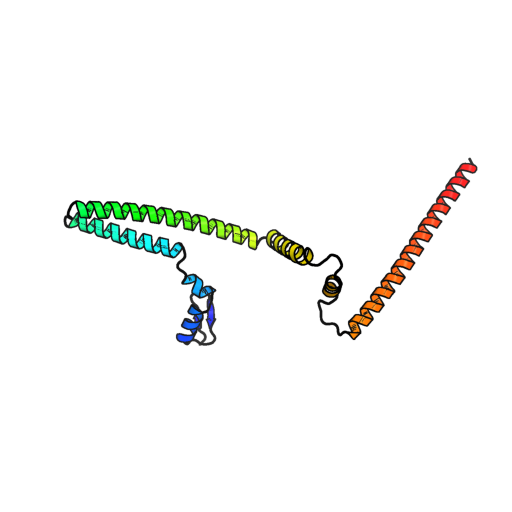scribe molecular function, biological process, and cellular component in a controlled vocabulary. CATH places the structure in a hierarchical fold classification (Class/Architecture/Topology/Homologous-superfamily). The organism is the source species.

— Where its atoms are —

Atomic coordinates in PDBx/mmCIF format — the same representation the Protein Data Bank distributes. Each line of the _atom_site loop places one backbone atom in Cartesian space (units: ångströms, origin: arbitrary).

The six renders are orthographic views along the three Cartesian axes in both directions. Representation (cartoon, sticks, or surface) and color scheme (sequence-rainbow or by-chain) vary across proteins so the training set covers all the common visualization conventions.

— Local backbone conformation —

Eight-state secondary structure (DSSP): H is the canonical α-helix, G the tighter 3₁₀-helix, I the wider π-helix; E/B are β-structure, T and S are turns and bends, and '-' is everything else. DSSP derives these from the pattern of main-chain N–H···O=C hydrogen bonds, not from the sequence.

Three-state secondary structure (P-SEA) collapses the eight DSSP classes into helix (a), strand (b), and coil (c). P-SEA assigns these from Cα geometry alone — distances and angles — without requiring backbone oxygens, so it works on any Cα trace.

φ (phi) and ψ (psi) are the two rotatable backbone dihedrals per residue: φ is the C(i-1)–N–Cα–C torsion, ψ is the N–Cα–C–N(i+1) torsion, both in degrees on (−180°, 180°]. α-helical residues cluster near (−60°, −45°); β-strand residues near (−120°, +130°). A Ramachandran plot is simply a scatter of (φ, ψ) for every residue.

— Global shape and packing —

The geometric summary reports three shape descriptors. Rg (radius of gyration) measures how spread out the Cα atoms are about their centre of mass; compact globular proteins have small Rg, elongated or unfolded ones large. Cα contacts (<8 Å, |i−j|>4) count long-range residue pairs in spatial proximity — high for tightly packed folds, near zero for rods or random coil. The bounding-box extents give the protein's footprint along x, y, z in Å.

SASA measures how much of the protein is reachable by solvent. It is computed by rolling a water-sized probe over the atomic surface and summing the exposed area (Å²). Per-residue SASA distinguishes core (buried, low SASA) from surface (exposed, high SASA) residues; total SASA is a whole-molecule size measure.

Plot images: a contact map (which residues are close in 3D, as an N×N binary image), a Ramachandran scatter (backbone torsion angles, revealing secondary-structure composition at a glance), and — for AlphaFold structures — a PAE heatmap (pairwise prediction confidence).

— Structural neighborhood —

A 3Di character summarizes, for each residue, the relative orientation of the Cα frame of its nearest spatial neighbor. Because it encodes fold topology rather than chemistry, 3Di alignments detect remote structural similarity that sequence alignment misses.

The Foldseek neighbor list gives the closest experimentally determined structures in the PDB, ranked by structural alignment. TM-score near 1 means near-identical fold; near 0.3 means only rough topology match. This is how one finds what a novel AlphaFold prediction most resembles in the solved-structure universe.

— Confidence and disorder —

For AlphaFold models, the B-factor field carries pLDDT — the model's own estimate of local accuracy on a 0–100 scale. Regions with pLDDT<50 should be treated as essentially unmodeled; they often correspond to intrinsically disordered segments.

Crystallographic B-factors measure how much each atom's electron density is smeared out, in Å². They rise in mobile loops and surface residues and fall in the buried interior. In AlphaFold models this column is repurposed to hold pLDDT instead.

Predicted Aligned Error (PAE) is an AlphaFold confidence matrix: entry (i, j) is the expected error in the position of residue j, in ångströms, when the prediction is superimposed on the true structure at residue i. Low PAE within a block of residues means that block is internally rigid and well-predicted; high PAE between two blocks means their relative placement is uncertain even if each block individually is confident.